Protein AF-A0A0B2VXX7-F1 (afdb_monomer_lite)

Structure (mmCIF, N/CA/C/O backbone):
data_AF-A0A0B2VXX7-F1
#
_entry.id   AF-A0A0B2VXX7-F1
#
loop_
_atom_site.group_PDB
_atom_site.id
_atom_site.type_symbol
_atom_site.label_atom_id
_atom_site.label_alt_id
_atom_site.label_comp_id
_atom_site.label_asym_id
_atom_site.label_entity_id
_atom_site.label_seq_id
_atom_site.pdbx_PDB_ins_code
_atom_site.Cartn_x
_atom_site.Cartn_y
_atom_site.Cartn_z
_atom_site.occupancy
_atom_site.B_iso_or_equiv
_atom_site.auth_seq_id
_atom_site.auth_comp_id
_atom_site.auth_asym_id
_atom_site.auth_atom_id
_atom_site.pdbx_PDB_model_num
ATOM 1 N N . MET A 1 1 ? 18.120 12.276 -27.478 1.00 85.25 1 MET A N 1
ATOM 2 C CA . MET A 1 1 ? 16.722 11.823 -27.615 1.00 85.25 1 MET A CA 1
ATOM 3 C C . MET A 1 1 ? 16.203 11.489 -26.230 1.00 85.25 1 MET A C 1
ATOM 5 O O . MET A 1 1 ? 16.896 10.775 -25.515 1.00 85.25 1 MET A O 1
ATOM 9 N N . ILE A 1 2 ? 15.071 12.067 -25.833 1.00 90.75 2 ILE A N 1
ATOM 10 C CA . ILE A 1 2 ? 14.380 11.741 -24.577 1.00 90.75 2 ILE A CA 1
ATOM 11 C C . ILE A 1 2 ? 13.341 10.669 -24.907 1.00 90.75 2 ILE A C 1
ATOM 13 O O . ILE A 1 2 ? 12.690 10.771 -25.944 1.00 90.75 2 ILE A O 1
ATOM 17 N N . ILE A 1 3 ? 13.226 9.646 -24.060 1.00 93.12 3 ILE A N 1
ATOM 18 C CA . ILE A 1 3 ? 12.249 8.564 -24.205 1.00 93.12 3 ILE A CA 1
ATOM 19 C C . ILE A 1 3 ? 11.271 8.659 -23.045 1.00 93.12 3 ILE A C 1
ATOM 21 O O . ILE A 1 3 ? 11.693 8.658 -21.890 1.00 93.12 3 ILE A O 1
ATOM 25 N N . ASN A 1 4 ? 9.985 8.728 -23.366 1.00 94.38 4 ASN A N 1
ATOM 26 C CA . ASN A 1 4 ? 8.926 8.454 -22.411 1.00 94.38 4 ASN A CA 1
ATOM 27 C C . ASN A 1 4 ? 8.645 6.949 -22.455 1.00 94.38 4 ASN A C 1
ATOM 29 O O . ASN A 1 4 ? 8.334 6.421 -23.521 1.00 94.38 4 ASN A O 1
ATOM 33 N N . THR A 1 5 ? 8.847 6.256 -21.337 1.00 94.25 5 THR A N 1
ATOM 34 C CA . THR A 1 5 ? 8.730 4.795 -21.285 1.00 94.25 5 THR A CA 1
ATOM 35 C C . THR A 1 5 ? 7.292 4.319 -21.167 1.00 94.25 5 THR A C 1
ATOM 37 O O . THR A 1 5 ? 7.045 3.174 -21.525 1.00 94.25 5 THR A O 1
ATOM 40 N N . GLU A 1 6 ? 6.379 5.146 -20.638 1.00 94.69 6 GLU A N 1
ATOM 41 C CA . GLU A 1 6 ? 5.015 4.730 -20.267 1.00 94.69 6 GLU A CA 1
ATOM 42 C C . GLU A 1 6 ? 4.997 3.382 -19.514 1.00 94.69 6 GLU A C 1
ATOM 44 O O . GLU A 1 6 ? 4.131 2.529 -19.696 1.00 94.69 6 GLU A O 1
ATOM 49 N N . TRP A 1 7 ? 5.998 3.169 -18.651 1.00 95.31 7 TRP A N 1
ATOM 50 C CA . TRP A 1 7 ? 6.269 1.878 -18.003 1.00 95.31 7 TRP A CA 1
ATOM 51 C C . TRP A 1 7 ? 5.176 1.402 -17.036 1.00 95.31 7 TRP A C 1
ATOM 53 O O . TRP A 1 7 ? 5.237 0.272 -16.561 1.00 95.31 7 TRP A O 1
ATOM 63 N N . GLY A 1 8 ? 4.173 2.241 -16.754 1.00 95.50 8 GLY A N 1
ATOM 64 C CA . GLY A 1 8 ? 3.020 1.878 -15.937 1.00 95.50 8 GLY A CA 1
ATOM 65 C C . GLY A 1 8 ? 2.213 0.731 -16.546 1.00 95.50 8 GLY A C 1
ATOM 66 O O . GLY A 1 8 ? 1.645 -0.056 -15.796 1.00 95.50 8 GLY A O 1
ATOM 67 N N . ALA A 1 9 ? 2.240 0.590 -17.877 1.00 96.75 9 ALA A N 1
ATOM 68 C CA . ALA A 1 9 ? 1.597 -0.490 -18.629 1.00 96.75 9 ALA A CA 1
ATOM 69 C C . ALA A 1 9 ? 2.361 -1.829 -18.593 1.00 96.75 9 ALA A C 1
ATOM 71 O O . ALA A 1 9 ? 1.935 -2.806 -19.210 1.00 96.75 9 ALA A O 1
ATOM 72 N N . TYR A 1 10 ? 3.520 -1.900 -17.927 1.00 96.69 10 TYR A N 1
ATOM 73 C CA . TYR A 1 10 ? 4.229 -3.169 -17.780 1.00 96.69 10 TYR A CA 1
ATOM 74 C C . TYR A 1 10 ? 3.350 -4.185 -17.029 1.00 96.69 10 TYR A C 1
ATOM 76 O O . TYR A 1 10 ? 2.698 -3.848 -16.043 1.00 96.69 10 TYR A O 1
ATOM 84 N N . GLY A 1 11 ? 3.305 -5.429 -17.505 1.00 95.88 11 GLY A N 1
ATOM 85 C CA . GLY A 1 11 ? 2.461 -6.478 -16.936 1.00 95.88 11 GLY A CA 1
ATOM 86 C C . GLY A 1 11 ? 1.051 -6.567 -17.514 1.00 95.88 11 GLY A C 1
ATOM 87 O O . GLY A 1 11 ? 0.404 -7.581 -17.271 1.00 95.88 11 GLY A O 1
ATOM 88 N N . ASP A 1 12 ? 0.589 -5.593 -18.313 1.00 97.06 12 ASP A N 1
ATOM 89 C CA . ASP A 1 12 ? -0.720 -5.645 -18.993 1.00 97.06 12 ASP A CA 1
ATOM 90 C C . ASP A 1 12 ? -0.862 -6.879 -19.916 1.00 97.06 12 ASP A C 1
ATOM 92 O O . ASP A 1 12 ? -1.978 -7.285 -20.241 1.00 97.06 12 ASP A O 1
ATOM 96 N N . GLY A 1 13 ? 0.256 -7.476 -20.354 1.00 95.50 13 GLY A N 1
ATOM 97 C CA . GLY A 1 13 ? 0.306 -8.711 -21.143 1.00 95.50 13 GLY A CA 1
ATOM 98 C C . GLY A 1 13 ? 0.384 -9.998 -20.311 1.00 95.50 13 GLY A C 1
ATOM 99 O O . GLY A 1 13 ? 0.461 -11.084 -20.883 1.00 95.50 13 GLY A O 1
ATOM 100 N N . GLY A 1 14 ? 0.362 -9.896 -18.979 1.00 95.12 14 GLY A N 1
ATOM 101 C CA . GLY A 1 14 ? 0.480 -11.018 -18.045 1.00 95.12 14 GLY A CA 1
ATOM 102 C C . GLY A 1 14 ? 1.896 -11.257 -17.509 1.00 95.12 14 GLY A C 1
ATOM 103 O O . GLY A 1 14 ? 2.100 -12.181 -16.725 1.00 95.12 14 GLY A O 1
ATOM 104 N N . GLU A 1 15 ? 2.883 -10.423 -17.859 1.00 95.88 15 GLU A N 1
ATOM 105 C CA . GLU A 1 15 ? 4.279 -10.584 -17.417 1.00 95.88 15 GLU A CA 1
ATOM 106 C C . GLU A 1 15 ? 4.445 -10.493 -15.893 1.00 95.88 15 GLU A C 1
ATOM 108 O O . GLU A 1 15 ? 5.422 -11.001 -15.346 1.00 95.88 15 GLU A O 1
ATOM 113 N N . LEU A 1 16 ? 3.496 -9.846 -15.207 1.00 95.31 16 LEU A N 1
ATOM 114 C CA . LEU A 1 16 ? 3.504 -9.644 -13.756 1.00 95.31 16 LEU A CA 1
ATOM 115 C C . LEU A 1 16 ? 2.528 -10.548 -13.000 1.00 95.31 16 LEU A C 1
ATOM 117 O O . LEU A 1 16 ? 2.419 -10.427 -11.783 1.00 95.31 16 LEU A O 1
ATOM 121 N N . GLU A 1 17 ? 1.837 -11.468 -13.675 1.00 94.81 17 GLU A N 1
ATOM 122 C CA . GLU A 1 17 ? 0.788 -12.266 -13.029 1.00 94.81 17 GLU A CA 1
ATOM 123 C C . GLU A 1 17 ? 1.334 -13.121 -11.873 1.00 94.81 17 GLU A C 1
ATOM 125 O O . GLU A 1 17 ? 0.669 -13.306 -10.863 1.00 94.81 17 GLU A O 1
ATOM 130 N N . PHE A 1 18 ? 2.598 -13.545 -11.956 1.00 95.56 18 PHE A N 1
ATOM 131 C CA . PHE A 1 18 ? 3.256 -14.331 -10.908 1.00 95.56 18 PHE A CA 1
ATOM 132 C C . PHE A 1 18 ? 3.492 -13.579 -9.584 1.00 95.56 18 PHE A C 1
ATOM 134 O O . PHE A 1 18 ? 3.759 -14.225 -8.573 1.00 95.56 18 PHE A O 1
ATOM 141 N N . ILE A 1 19 ? 3.431 -12.240 -9.578 1.00 95.25 19 ILE A N 1
ATOM 142 C CA . ILE A 1 19 ? 3.563 -11.415 -8.360 1.00 95.25 19 ILE A CA 1
ATOM 143 C C . ILE A 1 19 ? 2.263 -10.726 -7.953 1.00 95.25 19 ILE A C 1
ATOM 145 O O . ILE A 1 19 ? 2.182 -10.193 -6.844 1.00 95.25 19 ILE A O 1
ATOM 149 N N . ARG A 1 20 ? 1.264 -10.689 -8.841 1.00 96.25 20 ARG A N 1
ATOM 150 C CA . ARG A 1 20 ? -0.024 -10.070 -8.544 1.00 96.25 20 ARG A CA 1
ATOM 151 C C . ARG A 1 20 ? -0.781 -10.941 -7.560 1.00 96.25 20 ARG A C 1
ATOM 153 O O . ARG A 1 20 ? -0.923 -12.148 -7.726 1.00 96.25 20 ARG A O 1
ATOM 160 N N . THR A 1 21 ? -1.280 -10.305 -6.514 1.00 97.62 21 THR A N 1
ATOM 161 C CA . THR A 1 21 ? -2.131 -10.958 -5.527 1.00 97.62 21 THR A CA 1
ATOM 162 C C . THR A 1 21 ? -3.596 -10.805 -5.919 1.00 97.62 21 THR A C 1
ATOM 164 O O . THR A 1 21 ? -3.964 -9.912 -6.685 1.00 97.62 21 THR A O 1
ATOM 167 N N . ARG A 1 22 ? -4.475 -11.604 -5.305 1.00 97.38 22 ARG A N 1
ATOM 168 C CA . ARG A 1 22 ? -5.930 -11.405 -5.417 1.00 97.38 22 ARG A CA 1
ATOM 169 C C . ARG A 1 22 ? -6.369 -9.981 -5.052 1.00 97.38 22 ARG A C 1
ATOM 171 O O . ARG A 1 22 ? -7.351 -9.495 -5.591 1.00 97.38 22 ARG A O 1
ATOM 178 N N . PHE A 1 23 ? -5.644 -9.306 -4.158 1.00 98.12 23 PHE A N 1
ATOM 179 C CA . PHE A 1 23 ? -5.962 -7.940 -3.752 1.00 98.12 23 PHE A CA 1
ATOM 180 C C . PHE A 1 23 ? -5.619 -6.935 -4.856 1.00 98.12 23 PHE A C 1
ATOM 182 O O . PHE A 1 23 ? -6.392 -6.016 -5.098 1.00 98.12 23 PHE A O 1
ATOM 189 N N . ASP A 1 24 ? -4.522 -7.154 -5.589 1.00 97.81 24 ASP A N 1
ATOM 190 C CA . ASP A 1 24 ? -4.178 -6.342 -6.763 1.00 97.81 24 ASP A CA 1
ATOM 191 C C . ASP A 1 24 ? -5.202 -6.518 -7.892 1.00 97.81 24 ASP A C 1
ATOM 193 O O . ASP A 1 24 ? -5.488 -5.568 -8.618 1.00 97.81 24 ASP A O 1
ATOM 197 N N . VAL A 1 25 ? -5.765 -7.723 -8.041 1.00 97.38 25 VAL A N 1
ATOM 198 C CA . VAL A 1 25 ? -6.859 -7.997 -8.988 1.00 97.38 25 VAL A CA 1
ATOM 199 C C . VAL A 1 25 ? -8.129 -7.250 -8.577 1.00 97.38 25 VAL A C 1
ATOM 201 O O . VAL A 1 25 ? -8.688 -6.530 -9.396 1.00 97.38 25 VAL A O 1
ATOM 204 N N . LEU A 1 26 ? -8.533 -7.330 -7.304 1.00 97.00 26 LEU A N 1
ATOM 205 C CA . LEU A 1 26 ? -9.710 -6.613 -6.794 1.00 97.00 26 LEU A CA 1
ATOM 206 C C . LEU A 1 26 ? -9.595 -5.092 -6.966 1.00 97.00 26 LEU A C 1
ATOM 208 O O . LEU A 1 26 ? -10.559 -4.436 -7.359 1.00 97.00 26 LEU A O 1
ATOM 212 N N . VAL A 1 27 ? -8.417 -4.524 -6.690 1.00 97.19 27 VAL A N 1
ATOM 213 C CA . VAL A 1 27 ? -8.169 -3.092 -6.910 1.00 97.19 27 VAL A CA 1
ATOM 214 C C . VAL A 1 27 ? -8.274 -2.754 -8.395 1.00 97.19 27 VAL A C 1
ATOM 216 O O . VAL A 1 27 ? -8.937 -1.781 -8.739 1.00 97.19 27 VAL A O 1
ATOM 219 N N . ASP A 1 28 ? -7.65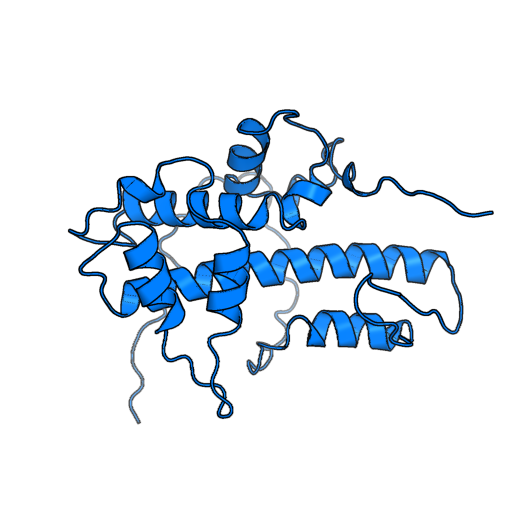5 -3.552 -9.270 1.00 97.56 28 ASP A N 1
ATOM 220 C CA . ASP A 1 28 ? -7.671 -3.356 -10.723 1.00 97.56 28 ASP A CA 1
ATOM 221 C C . ASP A 1 28 ? -9.094 -3.373 -11.308 1.00 97.56 28 ASP A C 1
ATOM 223 O O . ASP A 1 28 ? -9.464 -2.459 -12.052 1.00 97.56 28 ASP A O 1
ATOM 227 N N . GLU A 1 29 ? -9.906 -4.357 -10.919 1.00 96.50 29 GLU A N 1
ATOM 228 C CA . GLU A 1 29 ? -11.310 -4.494 -11.327 1.00 96.50 29 GLU A CA 1
ATOM 229 C C . GLU A 1 29 ? -12.172 -3.296 -10.904 1.00 96.50 29 GLU A C 1
ATOM 231 O O . GLU A 1 29 ? -13.092 -2.911 -11.625 1.00 96.50 29 GLU A O 1
ATOM 236 N N . GLY A 1 30 ? -11.852 -2.674 -9.764 1.00 91.94 30 GLY A N 1
ATOM 237 C CA . GLY A 1 30 ? -12.532 -1.481 -9.255 1.00 91.94 30 GLY A CA 1
ATOM 238 C C . GLY A 1 30 ? -12.120 -0.165 -9.928 1.00 91.94 30 GLY A C 1
ATOM 239 O O . GLY A 1 30 ? -12.678 0.884 -9.602 1.00 91.94 30 GLY A O 1
ATOM 240 N N . THR A 1 31 ? -11.146 -0.179 -10.843 1.00 93.81 31 THR A N 1
ATOM 241 C CA . THR A 1 31 ? -10.662 1.036 -11.520 1.00 93.81 31 THR A CA 1
ATOM 242 C C . THR A 1 31 ? -11.439 1.370 -12.794 1.00 93.81 31 THR A C 1
ATOM 244 O O . THR A 1 31 ? -12.170 0.554 -13.348 1.00 93.81 31 THR A O 1
ATOM 247 N N . VAL A 1 32 ? -11.233 2.582 -13.324 1.00 92.75 32 VAL A N 1
ATOM 248 C CA . VAL A 1 32 ? -11.811 3.017 -14.612 1.00 92.75 32 VAL A CA 1
ATOM 249 C C . VAL A 1 32 ? -11.240 2.274 -15.826 1.00 92.75 32 VAL A C 1
ATOM 251 O O . VAL A 1 32 ? -11.810 2.330 -16.913 1.00 92.75 32 VAL A O 1
ATOM 254 N N . ASN A 1 33 ? -10.097 1.610 -15.662 1.00 92.94 33 ASN A N 1
ATOM 255 C CA . ASN A 1 33 ? -9.349 0.942 -16.719 1.00 92.94 33 ASN A CA 1
ATOM 256 C C . ASN A 1 33 ? -8.853 -0.450 -16.272 1.00 92.94 33 ASN A C 1
ATOM 258 O O . ASN A 1 33 ? -7.638 -0.645 -16.166 1.00 92.94 33 ASN A O 1
ATOM 262 N N . PRO A 1 34 ? -9.750 -1.422 -16.014 1.00 96.56 34 PRO A N 1
ATOM 263 C CA . PRO A 1 34 ? -9.352 -2.774 -15.621 1.00 96.56 34 PRO A CA 1
ATOM 264 C C . PRO A 1 34 ? -8.416 -3.429 -16.645 1.00 96.56 34 PRO A C 1
ATOM 266 O O . PRO A 1 34 ? -8.583 -3.252 -17.856 1.00 96.56 34 PRO A O 1
ATOM 269 N N . GLY A 1 35 ? -7.414 -4.172 -16.169 1.00 96.88 35 GLY A N 1
ATOM 270 C CA . GLY A 1 35 ? -6.416 -4.837 -17.013 1.00 96.88 35 GLY A CA 1
ATOM 271 C C . GLY A 1 35 ? -5.419 -3.891 -17.690 1.00 96.88 35 GLY A C 1
ATOM 272 O O . GLY A 1 35 ? -4.722 -4.302 -18.619 1.00 96.88 35 GLY A O 1
ATOM 273 N N . LYS A 1 36 ? -5.375 -2.618 -17.274 1.00 97.56 36 LYS A N 1
ATOM 274 C CA . LYS A 1 36 ? -4.434 -1.605 -17.771 1.00 97.56 36 LYS A CA 1
ATOM 275 C C . LYS A 1 36 ? -3.636 -0.970 -16.653 1.00 97.56 36 LYS A C 1
ATOM 277 O O . LYS A 1 36 ? -4.149 -0.810 -15.547 1.00 97.56 36 LYS A O 1
ATOM 282 N N . GLN A 1 37 ? -2.431 -0.511 -16.982 1.00 96.81 37 GLN A N 1
ATOM 283 C CA . GLN A 1 37 ? -1.530 0.163 -16.046 1.00 96.81 37 GLN A CA 1
ATOM 284 C C . GLN A 1 37 ? -1.226 -0.703 -14.808 1.00 96.81 37 GLN A C 1
ATOM 286 O O . GLN A 1 37 ? -1.168 -0.198 -13.684 1.00 96.81 37 GLN A O 1
ATOM 291 N N . LEU A 1 38 ? -1.082 -2.021 -14.990 1.00 97.38 38 LEU A N 1
ATOM 292 C CA . LEU A 1 38 ? -1.004 -2.965 -13.871 1.00 97.38 38 LEU A CA 1
ATOM 293 C C . LEU A 1 38 ? 0.212 -2.723 -12.969 1.00 97.38 38 LEU A C 1
ATOM 295 O O . LEU A 1 38 ? 0.104 -2.803 -11.745 1.00 97.38 38 LEU A O 1
ATOM 299 N N . TYR A 1 39 ? 1.359 -2.364 -13.546 1.00 97.25 39 TYR A N 1
ATOM 300 C CA . TYR A 1 39 ? 2.546 -2.015 -12.769 1.00 97.25 39 TYR A CA 1
ATOM 301 C C . TYR A 1 39 ? 2.369 -0.709 -11.986 1.00 97.25 39 TYR A C 1
ATOM 303 O O . TYR A 1 39 ? 2.744 -0.631 -10.817 1.00 97.25 39 TYR A O 1
ATOM 311 N N . GLU A 1 40 ? 1.740 0.303 -12.591 1.00 96.56 40 GLU A N 1
ATOM 312 C CA . GLU A 1 40 ? 1.423 1.559 -11.900 1.00 96.56 40 GLU A CA 1
ATOM 313 C C . GLU A 1 40 ? 0.486 1.330 -10.711 1.00 96.56 40 GLU A C 1
ATOM 315 O O . GLU A 1 40 ? 0.699 1.907 -9.643 1.00 96.56 40 GLU A O 1
ATOM 320 N N . LYS A 1 41 ? -0.506 0.448 -10.865 1.00 97.25 41 LYS A N 1
ATOM 321 C CA . LYS A 1 41 ? -1.460 0.092 -9.806 1.00 97.25 41 LYS A CA 1
ATOM 322 C C . LYS A 1 41 ? -0.811 -0.539 -8.580 1.00 97.25 41 LYS A C 1
ATOM 324 O O . LYS A 1 41 ? -1.299 -0.348 -7.472 1.00 97.25 41 LYS A O 1
ATOM 329 N N . MET A 1 42 ? 0.319 -1.221 -8.746 1.00 96.06 42 MET A N 1
ATOM 330 C CA . MET A 1 42 ? 1.047 -1.822 -7.626 1.00 96.06 42 MET A CA 1
ATOM 331 C C . MET A 1 42 ? 2.009 -0.863 -6.911 1.00 96.06 42 MET A C 1
ATOM 333 O O . MET A 1 42 ? 2.521 -1.220 -5.849 1.00 96.06 42 MET A O 1
ATOM 337 N N . ILE A 1 43 ? 2.282 0.321 -7.474 1.00 93.56 43 ILE A N 1
ATOM 338 C CA . ILE A 1 43 ? 3.340 1.226 -6.990 1.00 93.56 43 ILE A CA 1
ATOM 339 C C . ILE A 1 43 ? 2.807 2.605 -6.604 1.00 93.56 43 ILE A C 1
ATOM 341 O O . ILE A 1 43 ? 3.291 3.213 -5.649 1.00 93.56 43 ILE A O 1
ATOM 345 N N . SER A 1 44 ? 1.869 3.148 -7.376 1.00 91.81 44 SER A N 1
ATOM 346 C CA . SER A 1 44 ? 1.542 4.566 -7.296 1.00 91.81 44 SER A CA 1
ATOM 347 C C . SER A 1 44 ? 0.666 4.901 -6.090 1.00 91.81 44 SER A C 1
ATOM 349 O O . SER A 1 44 ? -0.140 4.103 -5.601 1.00 91.81 44 SER A O 1
ATOM 351 N N . GLY A 1 45 ? 0.783 6.149 -5.635 1.00 88.00 45 GLY A N 1
ATOM 352 C CA . GLY A 1 45 ? -0.002 6.653 -4.515 1.00 88.00 45 GLY A CA 1
ATOM 353 C C . GLY A 1 45 ? -1.501 6.787 -4.800 1.00 88.00 45 GLY A C 1
ATOM 354 O O . GLY A 1 45 ? -2.253 7.045 -3.869 1.00 88.00 45 GLY A O 1
ATOM 355 N N . MET A 1 46 ? -1.967 6.606 -6.039 1.00 89.44 46 MET A N 1
ATOM 356 C CA . MET A 1 46 ? -3.405 6.586 -6.332 1.00 89.44 46 MET A CA 1
ATOM 357 C C . MET A 1 46 ? -4.070 5.289 -5.846 1.00 89.44 46 MET A C 1
ATOM 359 O O . MET A 1 46 ? -5.225 5.317 -5.432 1.00 89.44 46 MET A O 1
ATOM 363 N N . TYR A 1 47 ? -3.339 4.170 -5.866 1.00 95.31 47 TYR A N 1
ATOM 364 C CA . TYR A 1 47 ? -3.899 2.834 -5.631 1.00 95.31 47 TYR A CA 1
ATOM 365 C C . TYR A 1 47 ? -3.427 2.198 -4.321 1.00 95.31 47 TYR A C 1
ATOM 367 O O . TYR A 1 47 ? -4.111 1.335 -3.781 1.00 95.31 47 TYR A O 1
ATOM 375 N N . MET A 1 48 ? -2.291 2.649 -3.779 1.00 94.62 48 MET A N 1
ATOM 376 C CA . MET A 1 48 ? -1.694 2.104 -2.556 1.00 94.62 48 MET A CA 1
ATOM 377 C C . MET A 1 48 ? -2.666 2.070 -1.368 1.00 94.62 48 MET A C 1
ATOM 379 O O . MET A 1 48 ? -2.805 1.039 -0.716 1.00 94.62 48 MET A O 1
ATOM 383 N N . GLY A 1 49 ? -3.361 3.178 -1.107 1.00 95.88 49 GLY A N 1
ATOM 384 C CA . GLY A 1 49 ? -4.348 3.245 -0.034 1.00 95.88 49 GLY A CA 1
ATOM 385 C C . GLY A 1 49 ? -5.546 2.312 -0.247 1.00 95.88 49 GLY A C 1
ATOM 386 O O . GLY A 1 49 ? -5.978 1.638 0.685 1.00 95.88 49 GLY A O 1
ATOM 387 N N . GLU A 1 50 ? -6.027 2.187 -1.488 1.00 97.31 50 GLU A N 1
ATOM 388 C CA . GLU A 1 50 ? -7.134 1.279 -1.814 1.00 97.31 50 GLU A CA 1
ATOM 389 C C . GLU A 1 50 ? -6.730 -0.190 -1.646 1.00 97.31 50 GLU A C 1
ATOM 391 O O . GLU A 1 50 ? -7.513 -0.993 -1.143 1.00 97.31 50 GLU A O 1
ATOM 396 N N . LEU A 1 51 ? -5.488 -0.537 -1.987 1.00 98.06 51 LEU A N 1
ATOM 397 C CA . LEU A 1 51 ? -4.956 -1.873 -1.751 1.00 98.06 51 LEU A CA 1
ATOM 398 C C . LEU A 1 51 ? -4.901 -2.209 -0.257 1.00 98.06 51 LEU A C 1
ATOM 400 O O . LEU A 1 51 ? -5.361 -3.279 0.140 1.00 98.06 51 LEU A O 1
ATOM 404 N N . VAL A 1 52 ? -4.399 -1.285 0.570 1.00 98.25 52 VAL A N 1
ATOM 405 C CA . VAL A 1 52 ? -4.415 -1.440 2.033 1.00 98.25 52 VAL A CA 1
ATOM 406 C C . VAL A 1 52 ? -5.849 -1.622 2.525 1.00 98.25 52 VAL A C 1
ATOM 408 O O . VAL A 1 52 ? -6.128 -2.591 3.223 1.00 98.25 52 VAL A O 1
ATOM 411 N N . ARG A 1 53 ? -6.785 -0.767 2.097 1.00 98.25 53 ARG A N 1
ATOM 412 C CA . ARG A 1 53 ? -8.202 -0.857 2.475 1.00 98.25 53 ARG A CA 1
ATOM 413 C C . ARG A 1 53 ? -8.794 -2.235 2.189 1.00 98.25 53 ARG A C 1
ATOM 415 O O . ARG A 1 53 ? -9.413 -2.827 3.069 1.00 98.25 53 ARG A O 1
ATOM 422 N N . VAL A 1 54 ? -8.605 -2.751 0.972 1.00 98.06 54 VAL A N 1
ATOM 423 C CA . VAL A 1 54 ? -9.125 -4.064 0.561 1.00 98.06 54 VAL A CA 1
ATOM 424 C C . VAL A 1 54 ? -8.532 -5.179 1.428 1.00 98.06 54 VAL A C 1
ATOM 426 O O . VAL A 1 54 ? -9.259 -6.087 1.832 1.00 98.06 54 VAL A O 1
ATOM 429 N N . MET A 1 55 ? -7.243 -5.100 1.770 1.00 98.44 55 MET A N 1
ATOM 430 C CA . MET A 1 55 ? -6.605 -6.059 2.677 1.00 98.44 55 MET A CA 1
ATOM 431 C C . MET A 1 55 ? -7.170 -5.976 4.102 1.00 98.44 55 MET A C 1
ATOM 433 O O . MET A 1 55 ? -7.463 -7.014 4.690 1.00 98.44 55 MET A O 1
ATOM 437 N N . LEU A 1 56 ? -7.373 -4.773 4.646 1.00 98.12 56 LEU A N 1
ATOM 438 C CA . LEU A 1 56 ? -7.934 -4.588 5.990 1.00 98.12 56 LEU A CA 1
ATOM 439 C C . LEU A 1 56 ? -9.388 -5.069 6.078 1.00 98.12 56 LEU A C 1
ATOM 441 O O . LEU A 1 56 ? -9.741 -5.766 7.025 1.00 98.12 56 LEU A O 1
ATOM 445 N N . VAL A 1 57 ? -10.217 -4.769 5.070 1.00 97.81 57 VAL A N 1
ATOM 446 C CA . VAL A 1 57 ? -11.592 -5.293 4.991 1.00 97.81 57 VAL A CA 1
ATOM 447 C C . VAL A 1 57 ? -11.581 -6.816 4.932 1.00 97.81 57 VAL A C 1
ATOM 449 O O . VAL A 1 57 ? -12.348 -7.449 5.651 1.00 97.81 57 VAL A O 1
ATOM 452 N N . TYR A 1 58 ? -10.686 -7.410 4.137 1.00 97.69 58 TYR A N 1
ATOM 453 C CA . TYR A 1 58 ? -10.545 -8.862 4.086 1.00 97.69 58 TYR A CA 1
ATOM 454 C C . TYR A 1 58 ? -10.206 -9.446 5.464 1.00 97.69 58 TYR A C 1
ATOM 456 O O . TYR A 1 58 ? -10.843 -10.409 5.880 1.00 97.69 58 TYR A O 1
ATOM 464 N N . LEU A 1 59 ? -9.237 -8.874 6.186 1.00 97.69 59 LEU A N 1
ATOM 465 C CA . LEU A 1 59 ? -8.871 -9.345 7.528 1.00 97.69 59 LEU A CA 1
ATOM 466 C C . LEU A 1 59 ? -10.046 -9.229 8.507 1.00 97.69 59 LEU A C 1
ATOM 468 O O . LEU A 1 59 ? -10.325 -10.180 9.236 1.00 97.69 59 LEU A O 1
ATOM 472 N N . ALA A 1 60 ? -10.775 -8.113 8.465 1.00 96.75 60 ALA A N 1
ATOM 473 C CA . ALA A 1 60 ? -11.920 -7.879 9.336 1.00 96.75 60 ALA A CA 1
ATOM 474 C C . ALA A 1 60 ? -13.092 -8.834 9.056 1.00 96.75 60 ALA A C 1
ATOM 476 O O . ALA A 1 60 ? -13.718 -9.358 9.976 1.00 96.75 60 ALA A O 1
ATOM 477 N N . GLU A 1 61 ? -13.360 -9.144 7.786 1.00 95.81 61 GLU A N 1
ATOM 478 C CA . GLU A 1 61 ? -14.391 -10.117 7.398 1.00 95.81 61 GLU A CA 1
ATOM 479 C C . GLU A 1 61 ? -14.044 -11.557 7.805 1.00 95.81 61 GLU A C 1
ATOM 481 O O . GLU A 1 61 ? -14.943 -12.386 7.939 1.00 95.81 61 GLU A O 1
ATOM 486 N N . HIS A 1 62 ? -12.763 -11.847 8.046 1.00 95.69 62 HIS A N 1
ATOM 487 C CA . HIS A 1 62 ? -12.287 -13.146 8.527 1.00 95.69 62 HIS A CA 1
ATOM 488 C C . HIS A 1 62 ? -12.060 -13.180 10.047 1.00 95.69 62 HIS A C 1
ATOM 490 O O . HIS A 1 62 ? -11.543 -14.175 10.551 1.00 95.69 62 HIS A O 1
ATOM 496 N N . GLY A 1 63 ? -12.436 -12.123 10.777 1.00 93.81 63 GLY A N 1
ATOM 497 C CA . GLY A 1 63 ? -12.272 -12.046 12.232 1.00 93.81 63 GLY A CA 1
ATOM 498 C C . GLY A 1 63 ? -10.815 -11.949 12.693 1.00 93.81 63 GLY A C 1
ATOM 499 O O . GLY A 1 63 ? -10.514 -12.301 13.825 1.00 93.81 63 GLY A O 1
ATOM 500 N N . LEU A 1 64 ? -9.908 -11.509 11.815 1.00 95.44 64 LEU A N 1
ATOM 501 C CA . LEU A 1 64 ? -8.482 -11.314 12.116 1.00 95.44 64 LEU A CA 1
ATOM 502 C C . LEU A 1 64 ? -8.145 -9.856 12.466 1.00 95.44 64 LEU A C 1
ATOM 504 O O . LEU A 1 64 ? -6.988 -9.546 12.731 1.00 95.44 64 LEU A O 1
ATOM 508 N N . LEU A 1 65 ? -9.130 -8.961 12.380 1.00 95.56 65 LEU A N 1
ATOM 509 C CA . LEU A 1 65 ? -9.005 -7.534 12.649 1.00 95.56 65 LEU A CA 1
ATOM 510 C C . LEU A 1 65 ? -10.369 -6.987 13.094 1.00 95.56 65 LEU A C 1
ATOM 512 O O . LEU A 1 65 ? -11.392 -7.392 12.541 1.00 95.56 65 LEU A O 1
ATOM 516 N N . PHE A 1 66 ? -10.387 -6.049 14.039 1.00 94.62 66 PHE A N 1
ATOM 517 C CA . PHE A 1 66 ? -11.599 -5.371 14.516 1.00 94.62 66 PHE A CA 1
ATOM 518 C C . PHE A 1 66 ? -12.655 -6.337 15.079 1.00 94.62 66 PHE A C 1
ATOM 520 O O . PHE A 1 66 ? -13.849 -6.231 14.778 1.00 94.62 66 PHE A O 1
ATOM 527 N N . GLU A 1 67 ? -12.228 -7.303 15.897 1.00 90.44 67 GLU A N 1
ATOM 528 C CA . GLU A 1 67 ? -13.152 -8.245 16.531 1.00 90.44 67 GLU A CA 1
ATOM 529 C C . GLU A 1 67 ? -14.141 -7.496 17.441 1.00 90.44 67 GLU A C 1
ATOM 531 O O . GLU A 1 67 ? -13.748 -6.770 18.348 1.00 90.44 67 GLU A O 1
ATOM 536 N N . ASN A 1 68 ? -15.446 -7.670 17.200 1.00 89.62 68 ASN A N 1
ATOM 537 C CA . ASN A 1 68 ? -16.531 -6.947 17.884 1.00 89.62 68 ASN A CA 1
ATOM 538 C C . ASN A 1 68 ? -16.510 -5.413 17.719 1.00 89.62 68 ASN A C 1
ATOM 540 O O . ASN A 1 68 ? -17.276 -4.721 18.389 1.00 89.62 68 ASN A O 1
ATOM 544 N N . VAL A 1 69 ? -15.707 -4.888 16.791 1.00 92.00 69 VAL A N 1
ATOM 545 C CA . VAL A 1 69 ? -15.617 -3.461 16.470 1.00 92.00 69 VAL A CA 1
ATOM 546 C C . VAL A 1 69 ? -16.307 -3.185 15.133 1.00 92.00 69 VAL A C 1
ATOM 548 O O . VAL A 1 69 ? -16.214 -3.954 14.173 1.00 92.00 69 VAL A O 1
ATOM 551 N N . SER A 1 70 ? -17.038 -2.072 15.042 1.00 93.50 70 SER A N 1
ATOM 552 C CA . SER A 1 70 ? -17.705 -1.676 13.800 1.00 93.50 70 SER A CA 1
ATOM 553 C C . SER A 1 70 ? -16.710 -1.067 12.810 1.00 93.50 70 SER A C 1
ATOM 555 O O . SER A 1 70 ? -16.264 0.061 12.982 1.00 93.50 70 SER A O 1
ATOM 557 N N . TYR A 1 71 ? -16.447 -1.770 11.707 1.00 95.31 71 TYR A N 1
ATOM 558 C CA . TYR A 1 71 ? -15.584 -1.306 10.608 1.00 95.31 71 TYR A CA 1
ATOM 559 C C . TYR A 1 71 ? -16.362 -0.941 9.330 1.00 95.31 71 TYR A C 1
ATOM 561 O O . TYR A 1 71 ? -15.791 -0.838 8.244 1.00 95.31 71 TYR A O 1
ATOM 569 N N . GLY A 1 72 ? -17.683 -0.748 9.431 1.00 95.38 72 GLY A N 1
ATOM 570 C CA . GLY A 1 72 ? -18.556 -0.400 8.300 1.00 95.38 72 GLY A CA 1
ATOM 571 C C . GLY A 1 72 ? -18.031 0.741 7.409 1.00 95.38 72 GLY A C 1
ATOM 572 O O . GLY A 1 72 ? -18.030 0.572 6.186 1.00 95.38 72 GLY A O 1
ATOM 573 N N . PRO A 1 73 ? -17.524 1.855 7.974 1.00 96.00 73 PRO A N 1
ATOM 574 C CA . PRO A 1 73 ? -16.959 2.951 7.185 1.00 96.00 73 PRO A CA 1
ATOM 575 C C . PRO A 1 73 ? -15.778 2.553 6.282 1.00 96.00 73 PRO A C 1
ATOM 577 O O . PRO A 1 73 ? -15.657 3.068 5.170 1.00 96.00 73 PRO A O 1
ATOM 580 N N . LEU A 1 74 ? -14.965 1.568 6.684 1.00 96.56 74 LEU A N 1
ATOM 581 C CA . LEU A 1 74 ? -13.821 1.069 5.906 1.00 96.56 74 LEU A CA 1
ATOM 582 C C . LEU A 1 74 ? -14.237 0.368 4.602 1.00 96.56 74 LEU A C 1
ATOM 584 O O . LEU A 1 74 ? -13.454 0.242 3.654 1.00 96.56 74 LEU A O 1
ATOM 588 N N . LYS A 1 75 ? -15.487 -0.106 4.527 1.00 95.38 75 LYS A N 1
ATOM 589 C CA . LYS A 1 75 ? -16.010 -0.767 3.324 1.00 95.38 75 LYS A CA 1
ATOM 590 C C . LYS A 1 75 ? -16.224 0.206 2.168 1.00 95.38 75 LYS A C 1
ATOM 592 O O . LYS A 1 75 ? -16.235 -0.237 1.022 1.00 95.38 75 LYS A O 1
ATOM 597 N N . ALA A 1 76 ? -16.362 1.504 2.441 1.00 94.94 76 ALA A N 1
ATOM 598 C CA . ALA A 1 76 ? -16.482 2.510 1.395 1.00 94.94 76 ALA A CA 1
ATOM 599 C C . ALA A 1 76 ? -15.176 2.603 0.592 1.00 94.94 76 ALA A C 1
ATOM 601 O O . ALA A 1 76 ? -14.096 2.746 1.169 1.00 94.94 76 ALA A O 1
ATOM 602 N N . SER A 1 77 ? -15.268 2.529 -0.738 1.00 92.00 77 SER A N 1
ATOM 603 C CA . SER A 1 77 ? -14.120 2.706 -1.635 1.00 92.00 77 SER A CA 1
ATOM 604 C C . SER A 1 77 ? -13.412 4.029 -1.358 1.00 92.00 77 SER A C 1
ATOM 606 O O . SER A 1 77 ? -14.060 5.048 -1.118 1.00 92.00 77 SER A O 1
ATOM 608 N N . HIS A 1 78 ? -12.082 4.014 -1.404 1.00 92.31 78 HIS A N 1
ATOM 609 C CA . HIS A 1 78 ? -11.224 5.171 -1.155 1.00 92.31 78 HIS A CA 1
ATOM 610 C C . HIS A 1 78 ? -11.330 5.784 0.254 1.00 92.31 78 HIS A C 1
ATOM 612 O O . HIS A 1 78 ? -10.805 6.875 0.478 1.00 92.31 78 HIS A O 1
ATOM 618 N N . SER A 1 79 ? -11.934 5.083 1.223 1.00 96.06 79 SER A N 1
ATOM 619 C CA . SER A 1 79 ? -11.946 5.495 2.641 1.00 96.06 79 SER A CA 1
ATOM 620 C C . SER A 1 79 ? -10.556 5.502 3.287 1.00 96.06 79 SER A C 1
ATOM 622 O O . SER A 1 79 ? -10.362 6.148 4.311 1.00 96.06 79 SER A O 1
ATOM 624 N N . PHE A 1 80 ? -9.573 4.842 2.667 1.00 97.31 80 PHE A N 1
ATOM 625 C CA . PHE A 1 80 ? -8.189 4.792 3.133 1.00 97.31 80 PHE A CA 1
ATOM 626 C C . PHE A 1 80 ? -7.236 5.450 2.114 1.00 97.31 80 PHE A C 1
ATOM 628 O O . PHE A 1 80 ? -6.612 4.766 1.305 1.00 97.31 80 PHE A O 1
ATOM 635 N N . PRO A 1 81 ? -7.130 6.788 2.067 1.00 95.12 81 PRO A N 1
ATOM 636 C CA . PRO A 1 81 ? -6.190 7.483 1.191 1.00 95.12 81 PRO A CA 1
ATOM 637 C C . PRO A 1 81 ? -4.725 7.179 1.536 1.00 95.12 81 PRO A C 1
ATOM 639 O O . PRO A 1 81 ? -4.354 7.021 2.694 1.00 95.12 81 PRO A O 1
ATOM 642 N N . THR A 1 82 ? -3.842 7.231 0.537 1.00 93.25 82 THR A N 1
ATOM 643 C CA . THR A 1 82 ? -2.395 6.974 0.701 1.00 93.25 82 THR A CA 1
ATOM 644 C C . THR A 1 82 ? -1.696 7.905 1.699 1.00 93.25 82 THR A C 1
ATOM 646 O O . THR A 1 82 ? -0.658 7.540 2.252 1.00 93.25 82 THR A O 1
ATOM 649 N N . LYS A 1 83 ? -2.268 9.084 1.992 1.00 94.31 83 LYS A N 1
ATOM 650 C CA . LYS A 1 83 ? -1.771 9.952 3.075 1.00 94.31 83 LYS A CA 1
ATOM 651 C C . LYS A 1 83 ? -1.713 9.198 4.413 1.00 94.31 83 LYS A C 1
ATOM 653 O O . LYS A 1 83 ? -0.727 9.329 5.125 1.00 94.31 83 LYS A O 1
ATOM 658 N N . TYR A 1 84 ? -2.701 8.341 4.687 1.00 96.62 84 TYR A N 1
ATOM 659 C CA . TYR A 1 84 ? -2.759 7.546 5.909 1.00 96.62 84 TYR A CA 1
ATOM 660 C C . TYR A 1 84 ? -1.636 6.518 5.961 1.00 96.62 84 TYR A C 1
ATOM 662 O O . TYR A 1 84 ? -0.962 6.416 6.977 1.00 96.62 84 TYR A O 1
ATOM 670 N N . VAL A 1 85 ? -1.343 5.845 4.841 1.00 94.88 85 VAL A N 1
ATOM 671 C CA . VAL A 1 85 ? -0.185 4.937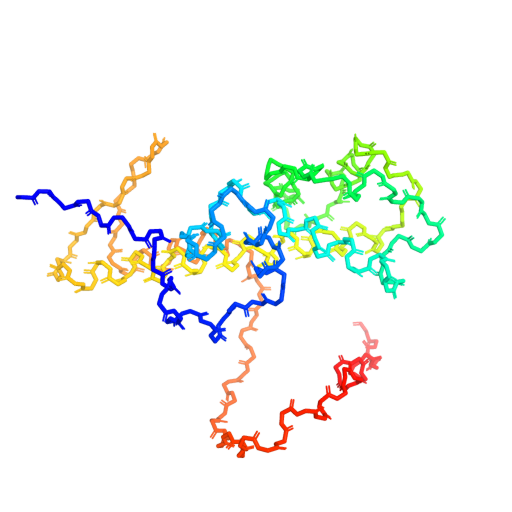 4.743 1.00 94.88 85 VAL A CA 1
ATOM 672 C C . VAL A 1 85 ? 1.109 5.672 5.107 1.00 94.88 85 VAL A C 1
ATOM 674 O O . VAL A 1 85 ? 1.922 5.153 5.861 1.00 94.88 85 VAL A O 1
ATOM 677 N N . SER A 1 86 ? 1.291 6.897 4.605 1.00 92.25 86 SER A N 1
ATOM 678 C CA . SER A 1 86 ? 2.498 7.692 4.874 1.00 92.25 86 SER A CA 1
ATOM 679 C C . SER A 1 86 ? 2.594 8.162 6.328 1.00 92.25 86 SER A C 1
ATOM 681 O O . SER A 1 86 ? 3.682 8.160 6.894 1.00 92.25 86 SER A O 1
ATOM 683 N N . GLU A 1 87 ? 1.476 8.566 6.932 1.00 93.88 87 GLU A N 1
ATOM 684 C CA . GLU A 1 87 ? 1.423 8.997 8.333 1.00 93.88 87 GLU A CA 1
ATOM 685 C C . GLU A 1 87 ? 1.677 7.832 9.298 1.00 93.88 87 GLU A C 1
ATOM 687 O O . GLU A 1 87 ? 2.451 7.991 10.236 1.00 93.88 87 GLU A O 1
ATOM 692 N N . ILE A 1 88 ? 1.109 6.655 9.023 1.00 94.69 88 ILE A N 1
ATOM 693 C CA . ILE A 1 88 ? 1.313 5.427 9.809 1.00 94.69 88 ILE A CA 1
ATOM 694 C C . ILE A 1 88 ? 2.754 4.919 9.696 1.00 94.69 88 ILE A C 1
ATOM 696 O O . ILE A 1 88 ? 3.355 4.493 10.679 1.00 94.69 88 ILE A O 1
ATOM 700 N N . GLU A 1 89 ? 3.340 4.960 8.499 1.00 90.25 89 GLU A N 1
ATOM 701 C CA . GLU A 1 89 ? 4.745 4.584 8.293 1.00 90.25 89 GLU A CA 1
ATOM 702 C C . GLU A 1 89 ? 5.721 5.577 8.932 1.00 90.25 89 GLU A C 1
ATOM 704 O O . GLU A 1 89 ? 6.833 5.204 9.302 1.00 90.25 89 GLU A O 1
ATOM 709 N N . GLY A 1 90 ? 5.311 6.840 9.055 1.00 89.31 90 GLY A N 1
ATOM 710 C CA . GLY A 1 90 ? 6.078 7.895 9.708 1.00 89.31 90 GLY A CA 1
ATOM 711 C C . GLY A 1 90 ? 5.966 7.908 11.233 1.00 89.31 90 GLY A C 1
ATOM 712 O O . GLY A 1 90 ? 6.674 8.693 11.860 1.00 89.31 90 GLY A O 1
ATOM 713 N N . ASP A 1 91 ? 5.111 7.065 11.817 1.00 91.19 91 ASP A N 1
ATOM 714 C CA . ASP A 1 91 ? 4.836 6.988 13.257 1.00 91.19 91 ASP A CA 1
ATOM 715 C C . ASP A 1 91 ? 5.923 6.203 14.006 1.00 91.19 91 ASP A C 1
ATOM 717 O O . ASP A 1 91 ? 5.685 5.147 14.599 1.00 91.19 91 ASP A O 1
ATOM 721 N N . ILE A 1 92 ? 7.166 6.663 13.853 1.00 87.44 92 ILE A N 1
ATOM 722 C CA . ILE A 1 92 ? 8.359 6.032 14.409 1.00 87.44 92 ILE A CA 1
ATOM 723 C C . ILE A 1 92 ? 9.182 7.079 15.142 1.00 87.44 92 ILE A C 1
ATOM 725 O O . ILE A 1 92 ? 9.646 8.062 14.557 1.00 87.44 92 ILE A O 1
ATOM 729 N N . GLU A 1 93 ? 9.389 6.818 16.425 1.00 88.69 93 GLU A N 1
ATOM 730 C CA . GLU A 1 93 ? 10.149 7.668 17.324 1.00 88.69 93 GLU A CA 1
ATOM 731 C C . GLU A 1 93 ? 11.659 7.610 17.025 1.00 88.69 93 GLU A C 1
ATOM 733 O O . GLU A 1 93 ? 12.148 6.682 16.367 1.00 88.69 93 GLU A O 1
ATOM 738 N N . PRO A 1 94 ? 12.456 8.585 17.506 1.00 86.75 94 PRO A N 1
ATOM 739 C CA . PRO A 1 94 ? 13.902 8.616 17.277 1.00 86.75 94 PRO A CA 1
ATOM 740 C C . PRO A 1 94 ? 14.663 7.374 17.763 1.00 86.75 94 PRO A C 1
ATOM 742 O O . PRO A 1 94 ? 15.767 7.113 17.282 1.00 86.75 94 PRO A O 1
ATOM 745 N N . ASP A 1 95 ? 14.100 6.628 18.715 1.00 88.62 95 ASP A N 1
ATOM 746 C CA . ASP A 1 95 ? 14.652 5.376 19.239 1.00 88.62 95 ASP A CA 1
ATOM 747 C C . ASP A 1 95 ? 14.253 4.132 18.418 1.00 88.62 95 ASP A C 1
ATOM 749 O O . ASP A 1 95 ? 14.737 3.033 18.691 1.00 88.62 95 ASP A O 1
ATOM 753 N N . GLY A 1 96 ? 13.428 4.305 17.379 1.00 82.12 96 GLY A N 1
ATOM 754 C CA . GLY A 1 96 ? 12.950 3.244 16.496 1.00 82.12 96 GLY A CA 1
ATOM 755 C C . GLY A 1 96 ? 11.666 2.554 16.962 1.00 82.12 96 GLY A C 1
ATOM 756 O O . GLY A 1 96 ? 11.231 1.609 16.302 1.00 82.12 96 GLY A O 1
ATOM 757 N N . THR A 1 97 ? 11.058 2.997 18.064 1.00 86.50 97 THR A N 1
ATOM 758 C CA . THR A 1 97 ? 9.783 2.457 18.552 1.00 86.50 97 THR A CA 1
ATOM 759 C C . THR A 1 97 ? 8.585 3.037 17.790 1.00 86.50 97 THR A C 1
ATOM 761 O O . THR A 1 97 ? 8.668 4.112 17.198 1.00 86.50 97 THR A O 1
ATOM 764 N N . ARG A 1 98 ? 7.469 2.294 17.766 1.00 88.56 98 ARG A N 1
ATOM 765 C CA . ARG A 1 98 ? 6.173 2.733 17.217 1.00 88.56 98 ARG A CA 1
ATOM 766 C C . ARG A 1 98 ? 5.200 2.930 18.375 1.00 88.56 98 ARG A C 1
ATOM 768 O O . ARG A 1 98 ? 5.015 1.993 19.151 1.00 88.56 98 ARG A O 1
ATOM 775 N N . THR A 1 99 ? 4.581 4.104 18.476 1.00 89.50 99 THR A N 1
ATOM 776 C CA . THR A 1 99 ? 3.530 4.371 19.476 1.00 89.50 99 THR A CA 1
ATOM 777 C C . THR A 1 99 ? 2.143 3.990 18.966 1.00 89.50 99 THR A C 1
ATOM 779 O O . THR A 1 99 ? 1.271 3.668 19.764 1.00 89.50 99 THR A O 1
ATOM 782 N N . TYR A 1 100 ? 1.966 3.948 17.640 1.00 94.75 100 TYR A N 1
ATOM 783 C CA . TYR A 1 100 ? 0.697 3.700 16.952 1.00 94.75 100 TYR A CA 1
ATOM 784 C C . TYR A 1 100 ? -0.359 4.796 17.161 1.00 94.75 100 TYR A C 1
ATOM 786 O O . TYR A 1 100 ? -1.506 4.619 16.741 1.00 94.75 100 TYR A O 1
ATOM 794 N N . ASP A 1 101 ? 0.024 5.952 17.711 1.00 94.62 101 ASP A N 1
ATOM 795 C CA . ASP A 1 101 ? -0.868 7.093 17.940 1.00 94.62 101 ASP A CA 1
ATOM 796 C C . ASP A 1 101 ? -1.482 7.593 16.627 1.00 94.62 101 ASP A C 1
ATOM 798 O O . ASP A 1 101 ? -2.665 7.937 16.563 1.00 94.62 101 ASP A O 1
ATOM 802 N N . LYS A 1 102 ? -0.697 7.599 15.538 1.00 95.62 102 LYS A N 1
ATOM 803 C CA . LYS A 1 102 ? -1.209 7.972 14.210 1.00 95.62 102 LYS A CA 1
ATOM 804 C C . LYS A 1 102 ? -2.192 6.950 13.685 1.00 95.62 102 LYS A C 1
ATOM 806 O O . LYS A 1 102 ? -3.193 7.327 13.083 1.00 95.62 102 LYS A O 1
ATOM 811 N N . THR A 1 103 ? -1.914 5.672 13.919 1.00 96.62 103 THR A N 1
ATOM 812 C CA . THR A 1 103 ? -2.801 4.591 13.484 1.00 96.62 103 THR A CA 1
ATOM 813 C C . THR A 1 103 ? -4.144 4.700 14.194 1.00 96.62 103 THR A C 1
ATOM 815 O O . THR A 1 103 ? -5.173 4.678 13.528 1.00 96.62 103 THR A O 1
ATOM 818 N N . HIS A 1 104 ? -4.129 4.912 15.511 1.00 96.56 104 HIS A N 1
ATOM 819 C CA . HIS A 1 104 ? -5.335 5.127 16.303 1.00 96.56 104 HIS A CA 1
ATOM 820 C C . HIS A 1 104 ? -6.150 6.322 15.789 1.00 96.56 104 HIS A C 1
ATOM 822 O O . HIS A 1 104 ? -7.309 6.159 15.419 1.00 96.56 104 HIS A O 1
ATOM 828 N N . GLN A 1 105 ? -5.525 7.500 15.655 1.00 96.81 105 GLN A N 1
ATOM 829 C CA . GLN A 1 105 ? -6.202 8.710 15.172 1.00 96.81 105 GLN A CA 1
ATOM 830 C C . GLN A 1 105 ? -6.826 8.523 13.782 1.00 96.81 105 GLN A C 1
ATOM 832 O O . GLN A 1 105 ? -7.918 9.011 13.513 1.00 96.81 105 GLN A O 1
ATOM 837 N N . ILE A 1 106 ? -6.138 7.822 12.880 1.00 97.44 106 ILE A N 1
ATOM 838 C CA . ILE A 1 106 ? -6.634 7.575 11.523 1.00 97.44 106 ILE A CA 1
ATOM 839 C C . ILE A 1 106 ? -7.843 6.638 11.531 1.00 97.44 106 ILE A C 1
ATOM 841 O O . ILE A 1 106 ? -8.769 6.833 10.743 1.00 97.44 106 ILE A O 1
ATOM 845 N N . LEU A 1 107 ? -7.843 5.616 12.387 1.00 97.12 107 LEU A N 1
ATOM 846 C CA . LEU A 1 107 ? -8.985 4.713 12.513 1.00 97.12 107 LEU A CA 1
ATOM 847 C C . LEU A 1 107 ? -10.201 5.451 13.085 1.00 97.12 107 LEU A C 1
ATOM 849 O O . LEU A 1 107 ? -11.288 5.322 12.519 1.00 97.12 107 LEU A O 1
ATOM 853 N N . GLU A 1 108 ? -10.005 6.318 14.083 1.00 96.19 108 GLU A N 1
ATOM 854 C CA . GLU A 1 108 ? -11.055 7.212 14.586 1.00 96.19 108 GLU A CA 1
ATOM 855 C C . GLU A 1 108 ? -11.576 8.163 13.494 1.00 96.19 108 GLU A C 1
ATOM 857 O O . GLU A 1 108 ? -12.786 8.292 13.319 1.00 96.19 108 GLU A O 1
ATOM 862 N N . ASP A 1 109 ? -10.690 8.770 12.694 1.00 95.69 109 ASP A N 1
ATOM 863 C CA . ASP A 1 109 ? -11.063 9.658 11.581 1.00 95.69 109 ASP A CA 1
ATOM 864 C C . ASP A 1 109 ? -11.924 8.947 10.520 1.00 95.69 109 ASP A C 1
ATOM 866 O O . ASP A 1 109 ? -12.773 9.568 9.872 1.00 95.69 109 ASP A O 1
ATOM 870 N N . ILE A 1 110 ? -11.698 7.645 10.317 1.00 95.69 110 ILE A N 1
ATOM 871 C CA . ILE A 1 110 ? -12.499 6.799 9.422 1.00 95.69 110 ILE A CA 1
ATOM 872 C C . ILE A 1 110 ? -13.847 6.434 10.072 1.00 95.69 110 ILE A C 1
ATOM 874 O O . ILE A 1 110 ? -14.802 6.128 9.356 1.00 95.69 110 ILE A O 1
ATOM 878 N N . GLY A 1 111 ? -13.960 6.505 11.400 1.00 95.44 111 GLY A N 1
ATOM 879 C CA . GLY A 1 111 ? -15.140 6.115 12.174 1.00 95.44 111 GLY A CA 1
ATOM 880 C C . GLY A 1 111 ? -15.073 4.683 12.709 1.00 95.44 111 GLY A C 1
ATOM 881 O O . GLY A 1 111 ? -16.107 4.021 12.812 1.00 95.44 111 GLY A O 1
ATOM 882 N N . ILE A 1 112 ? -13.865 4.184 12.979 1.00 95.69 112 ILE A N 1
ATOM 883 C CA . ILE A 1 112 ? -13.605 2.906 13.644 1.00 95.69 112 ILE A CA 1
ATOM 884 C C . ILE A 1 112 ? -13.120 3.230 15.059 1.00 95.69 112 ILE A C 1
ATOM 886 O O . ILE A 1 112 ? -11.993 3.677 15.249 1.00 95.69 112 ILE A O 1
ATOM 890 N N . GLU A 1 113 ? -13.999 3.031 16.033 1.00 92.88 113 GLU A N 1
ATOM 891 C CA . GLU A 1 113 ? -13.765 3.336 17.449 1.00 92.88 113 GLU A CA 1
ATOM 892 C C . GLU A 1 113 ? -13.515 2.042 18.244 1.00 92.88 113 GLU A C 1
ATOM 894 O O . GLU A 1 113 ? -13.780 0.947 17.747 1.00 92.88 113 GLU A O 1
ATOM 899 N N . ASP A 1 114 ? -13.017 2.157 19.479 1.00 90.81 114 ASP A N 1
ATOM 900 C CA . ASP A 1 114 ? -12.791 1.032 20.405 1.00 90.81 114 ASP A CA 1
ATOM 901 C C . ASP A 1 114 ? -11.845 -0.073 19.876 1.00 90.81 114 ASP A C 1
ATOM 903 O O . ASP A 1 114 ? -11.968 -1.248 20.229 1.00 90.81 114 ASP A O 1
ATOM 907 N N . THR A 1 115 ? -10.875 0.289 19.030 1.00 92.12 115 THR A N 1
ATOM 908 C CA . THR A 1 115 ? -9.879 -0.648 18.478 1.00 92.12 115 THR A CA 1
ATOM 909 C C . THR A 1 115 ? -8.878 -1.108 19.532 1.00 92.12 115 THR A C 1
ATOM 911 O O . THR A 1 115 ? -8.409 -0.303 20.337 1.00 92.12 115 THR A O 1
ATOM 914 N N . ALA A 1 116 ? -8.479 -2.379 19.491 1.00 94.00 116 ALA A N 1
ATOM 915 C CA . ALA A 1 116 ? -7.469 -2.909 20.401 1.00 94.00 116 ALA A CA 1
ATOM 916 C C . ALA A 1 116 ? -6.039 -2.641 19.896 1.00 94.00 116 ALA A C 1
ATOM 918 O O . ALA A 1 116 ? -5.799 -2.518 18.696 1.00 94.00 116 ALA A O 1
ATOM 919 N N . ASP A 1 117 ? -5.048 -2.656 20.793 1.00 93.75 117 ASP A N 1
ATOM 920 C CA . ASP A 1 117 ? -3.639 -2.396 20.440 1.00 93.75 117 ASP A CA 1
ATOM 921 C C . ASP A 1 117 ? -3.105 -3.320 19.329 1.00 93.75 117 ASP A C 1
ATOM 923 O O . ASP A 1 117 ? -2.295 -2.912 18.493 1.00 93.75 117 ASP A O 1
ATOM 927 N N . HIS A 1 118 ? -3.562 -4.575 19.295 1.00 94.62 118 HIS A N 1
ATOM 928 C CA . HIS A 1 118 ? -3.169 -5.535 18.261 1.00 94.62 118 HIS A CA 1
ATOM 929 C C . HIS A 1 118 ? -3.761 -5.201 16.879 1.00 94.62 118 HIS A C 1
ATOM 931 O O . HIS A 1 118 ? -3.132 -5.503 15.859 1.00 94.62 118 HIS A O 1
ATOM 937 N N . ASP A 1 119 ? -4.921 -4.535 16.824 1.00 96.44 119 ASP A N 1
ATOM 938 C CA . ASP A 1 119 ? -5.499 -4.037 15.574 1.00 96.44 119 ASP A CA 1
ATOM 939 C C . ASP A 1 119 ? -4.612 -2.933 14.996 1.00 96.44 119 ASP A C 1
ATOM 941 O O . ASP A 1 119 ? -4.283 -2.953 13.809 1.00 96.44 119 ASP A O 1
ATOM 945 N N . LEU A 1 120 ? -4.148 -2.010 15.849 1.00 96.69 120 LEU A N 1
ATOM 946 C CA . LEU A 1 120 ? -3.252 -0.922 15.449 1.00 96.69 120 LEU A CA 1
ATOM 947 C C . LEU A 1 120 ? -1.943 -1.466 14.864 1.00 96.69 120 LEU A C 1
ATOM 949 O O . LEU A 1 120 ? -1.500 -1.043 13.793 1.00 96.69 120 LEU A O 1
ATOM 953 N N . GLN A 1 121 ? -1.352 -2.460 15.531 1.00 95.69 121 GLN A N 1
ATOM 954 C CA . GLN A 1 121 ? -0.143 -3.138 15.057 1.00 95.69 121 GLN A CA 1
ATOM 955 C C . GLN A 1 121 ? -0.363 -3.808 13.698 1.00 95.69 121 GLN A C 1
ATOM 957 O O . GLN A 1 121 ? 0.472 -3.686 12.800 1.00 95.69 121 GLN A O 1
ATOM 962 N N . THR A 1 122 ? -1.503 -4.478 13.524 1.00 97.25 122 THR A N 1
ATOM 963 C CA . THR A 1 122 ? -1.851 -5.167 12.278 1.00 97.25 122 THR A CA 1
ATOM 964 C C . THR A 1 122 ? -2.054 -4.177 11.132 1.00 97.25 122 THR A C 1
ATOM 966 O O . THR A 1 122 ? -1.508 -4.376 10.045 1.00 97.25 122 THR A O 1
ATOM 969 N N . VAL A 1 123 ? -2.768 -3.072 11.366 1.00 98.00 123 VAL A N 1
ATOM 970 C CA . VAL A 1 123 ? -2.965 -2.005 10.370 1.00 98.00 123 VAL A CA 1
ATOM 971 C C . VAL A 1 123 ? -1.626 -1.397 9.951 1.00 98.00 123 VAL A C 1
ATOM 973 O O . VAL A 1 123 ? -1.352 -1.268 8.753 1.00 98.00 123 VAL A O 1
ATOM 976 N N . ALA A 1 124 ? -0.768 -1.073 10.920 1.00 96.81 124 ALA A N 1
ATOM 977 C CA . ALA A 1 124 ? 0.564 -0.544 10.655 1.00 96.81 124 ALA A CA 1
ATOM 978 C C . ALA A 1 124 ? 1.427 -1.525 9.855 1.00 96.81 124 ALA A C 1
ATOM 980 O O . ALA A 1 124 ? 2.069 -1.135 8.880 1.00 96.81 124 ALA A O 1
ATOM 981 N N . TYR A 1 125 ? 1.378 -2.810 10.203 1.00 96.50 125 TYR A N 1
ATOM 982 C CA . TYR A 1 125 ? 2.103 -3.854 9.494 1.00 96.50 125 TYR A CA 1
ATOM 983 C C . TYR A 1 125 ? 1.640 -4.011 8.039 1.00 96.50 125 TYR A C 1
ATOM 985 O O . TYR A 1 125 ? 2.471 -4.078 7.132 1.00 96.50 125 TYR A O 1
ATOM 993 N N . VAL A 1 126 ? 0.326 -4.006 7.783 1.00 98.00 126 VAL A N 1
ATOM 994 C CA . VAL A 1 126 ? -0.221 -4.048 6.415 1.00 98.00 126 VAL A CA 1
ATOM 995 C C . VAL A 1 126 ? 0.242 -2.834 5.604 1.00 98.00 126 VAL A C 1
ATOM 997 O O . VAL A 1 126 ? 0.644 -2.993 4.448 1.00 98.00 126 VAL A O 1
ATOM 1000 N N . CYS A 1 127 ? 0.262 -1.640 6.207 1.00 96.94 127 CYS A N 1
ATOM 1001 C CA . CYS A 1 127 ? 0.799 -0.437 5.567 1.00 96.94 127 CYS A CA 1
ATOM 1002 C C . CYS A 1 127 ? 2.276 -0.612 5.178 1.00 96.94 127 CYS A C 1
ATOM 1004 O O . CYS A 1 127 ? 2.624 -0.363 4.021 1.00 96.94 127 CYS A O 1
ATO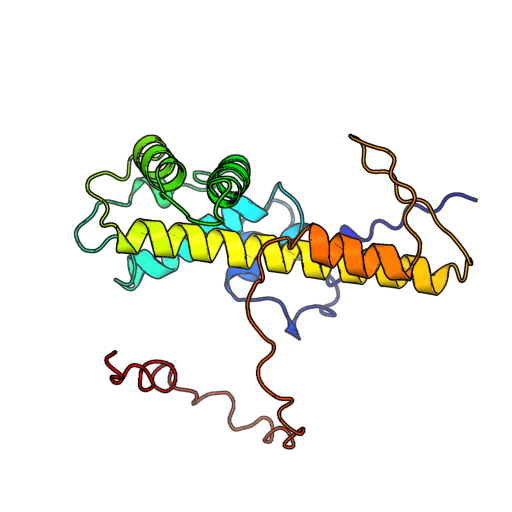M 1006 N N . SER A 1 128 ? 3.117 -1.107 6.096 1.00 94.44 128 SER A N 1
ATOM 1007 C CA . SER A 1 128 ? 4.536 -1.387 5.832 1.00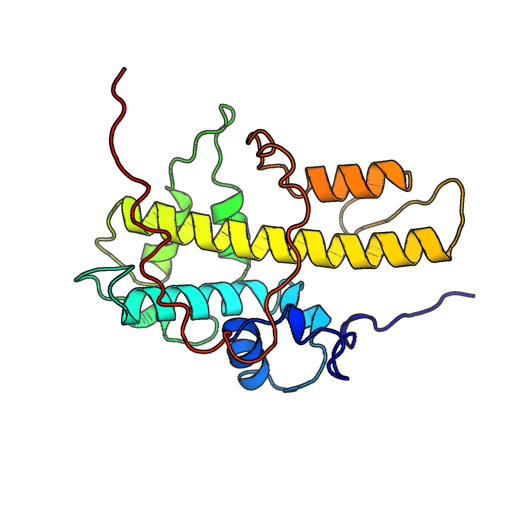 94.44 128 SER A CA 1
ATOM 1008 C C . SER A 1 128 ? 4.747 -2.416 4.724 1.00 94.44 128 SER A C 1
ATOM 1010 O O . SER A 1 128 ? 5.646 -2.273 3.898 1.00 94.44 128 SER A O 1
ATOM 1012 N N . LEU A 1 129 ? 3.934 -3.474 4.687 1.00 96.31 129 LEU A N 1
ATOM 1013 C CA . LEU A 1 129 ? 4.034 -4.514 3.662 1.00 96.31 129 LEU A CA 1
ATOM 1014 C C . LEU A 1 129 ? 3.762 -3.953 2.265 1.00 96.31 129 LEU A C 1
ATOM 1016 O O . LEU A 1 129 ? 4.527 -4.197 1.327 1.00 96.31 129 LEU A O 1
ATOM 1020 N N . VAL A 1 130 ? 2.682 -3.183 2.126 1.00 96.19 130 VAL A N 1
ATOM 1021 C CA . VAL A 1 130 ? 2.282 -2.605 0.843 1.00 96.19 130 VAL A CA 1
ATOM 1022 C C . VAL A 1 130 ? 3.276 -1.530 0.390 1.00 96.19 130 VAL A C 1
ATOM 1024 O O . VAL A 1 130 ? 3.708 -1.554 -0.768 1.00 96.19 130 VAL A O 1
ATOM 1027 N N . SER A 1 131 ? 3.679 -0.623 1.288 1.00 94.19 131 SER A N 1
ATOM 1028 C CA . SER A 1 131 ? 4.639 0.452 0.991 1.00 94.19 131 SER A CA 1
ATOM 1029 C C . SER A 1 131 ? 5.992 -0.120 0.550 1.00 94.19 131 SER A C 1
ATOM 1031 O O . SER A 1 131 ? 6.554 0.296 -0.470 1.00 94.19 131 SER A O 1
ATOM 1033 N N . ARG A 1 132 ? 6.484 -1.141 1.262 1.00 93.25 132 ARG A N 1
ATOM 1034 C CA . ARG A 1 132 ? 7.741 -1.825 0.960 1.00 93.25 132 ARG A CA 1
ATOM 1035 C C . ARG A 1 132 ? 7.703 -2.495 -0.402 1.00 93.25 132 ARG A C 1
ATOM 1037 O O . ARG A 1 132 ? 8.613 -2.280 -1.201 1.00 93.25 132 ARG A O 1
ATOM 1044 N N . ARG A 1 133 ? 6.647 -3.257 -0.692 1.00 96.50 133 ARG A N 1
ATOM 1045 C CA . ARG A 1 133 ? 6.479 -3.917 -1.992 1.00 96.50 133 ARG A CA 1
ATOM 1046 C C . ARG A 1 133 ? 6.483 -2.897 -3.132 1.00 96.50 133 ARG A C 1
ATOM 1048 O O . ARG A 1 133 ? 7.171 -3.098 -4.130 1.00 96.50 133 ARG A O 1
ATOM 1055 N N . ALA A 1 134 ? 5.762 -1.784 -2.981 1.00 94.19 134 ALA A N 1
ATOM 1056 C CA . ALA A 1 134 ? 5.741 -0.711 -3.975 1.00 94.19 134 ALA A CA 1
ATOM 1057 C C . ALA A 1 134 ? 7.140 -0.112 -4.213 1.00 94.19 134 ALA A C 1
ATOM 1059 O O . ALA A 1 134 ? 7.545 0.089 -5.362 1.00 94.19 134 ALA A O 1
ATOM 1060 N N . ALA A 1 135 ? 7.904 0.126 -3.142 1.00 90.94 135 ALA A N 1
ATOM 1061 C CA . ALA A 1 135 ? 9.270 0.637 -3.227 1.00 90.94 135 ALA A CA 1
ATOM 1062 C C . ALA A 1 135 ? 10.229 -0.357 -3.907 1.00 90.94 135 ALA A C 1
ATOM 1064 O O . ALA A 1 135 ? 11.039 0.044 -4.744 1.00 90.94 135 ALA A O 1
ATOM 1065 N N . GLU A 1 136 ? 10.124 -1.648 -3.587 1.00 93.31 136 GLU A N 1
ATOM 1066 C CA . GLU A 1 136 ? 10.931 -2.716 -4.188 1.00 93.31 136 GLU A CA 1
ATOM 1067 C C . GLU A 1 136 ? 10.635 -2.874 -5.686 1.00 93.31 136 GLU A C 1
ATOM 1069 O O . GLU A 1 136 ? 11.571 -2.927 -6.489 1.00 93.31 136 GLU A O 1
ATOM 1074 N N . LEU A 1 137 ? 9.357 -2.856 -6.082 1.00 94.38 137 LEU A N 1
ATOM 1075 C CA . LEU A 1 137 ? 8.953 -2.896 -7.489 1.00 94.38 137 LEU A CA 1
ATOM 1076 C C . LEU A 1 137 ? 9.470 -1.669 -8.242 1.00 94.38 137 LEU A C 1
ATOM 1078 O O . LEU A 1 137 ? 10.207 -1.821 -9.215 1.00 94.38 137 LEU A O 1
ATOM 1082 N N . CYS A 1 138 ? 9.190 -0.459 -7.745 1.00 93.94 138 CYS A N 1
ATOM 1083 C CA . CYS A 1 138 ? 9.707 0.786 -8.321 1.00 93.94 138 CYS A CA 1
ATOM 1084 C C . CYS A 1 138 ? 11.231 0.732 -8.489 1.00 93.94 138 CYS A C 1
ATOM 1086 O O . CYS A 1 138 ? 11.775 1.051 -9.552 1.00 93.94 138 CYS A O 1
ATOM 1088 N N . GLY A 1 139 ? 11.916 0.243 -7.458 1.00 89.69 139 GLY A N 1
ATOM 1089 C CA . GLY A 1 139 ? 13.351 0.067 -7.459 1.00 89.69 139 GLY A CA 1
ATOM 1090 C C . GLY A 1 139 ? 13.860 -0.894 -8.531 1.00 89.69 139 GLY A C 1
ATOM 1091 O O . GLY A 1 139 ? 14.832 -0.575 -9.219 1.00 89.69 139 GLY A O 1
ATOM 1092 N N . ALA A 1 140 ? 13.191 -2.031 -8.729 1.00 92.31 140 ALA A N 1
ATOM 1093 C CA . ALA A 1 140 ? 13.509 -2.977 -9.796 1.00 92.31 140 ALA A CA 1
ATOM 1094 C C . ALA A 1 140 ? 13.344 -2.345 -11.192 1.00 92.31 140 ALA A C 1
ATOM 1096 O O . ALA A 1 140 ? 14.207 -2.519 -12.062 1.00 92.31 140 ALA A O 1
ATOM 1097 N N . GLY A 1 141 ? 12.294 -1.543 -11.395 1.00 92.00 141 GLY A N 1
ATOM 1098 C CA . GLY A 1 141 ? 12.098 -0.776 -12.626 1.00 92.00 141 GLY A CA 1
ATOM 1099 C C . GLY A 1 141 ? 13.239 0.211 -12.884 1.00 92.00 141 GLY A C 1
ATOM 1100 O O . GLY A 1 141 ? 13.830 0.220 -13.968 1.00 92.00 141 GLY A O 1
ATOM 1101 N N . ILE A 1 142 ? 13.598 1.020 -11.880 1.00 90.75 142 ILE A N 1
ATOM 1102 C CA . ILE A 1 142 ? 14.700 1.992 -11.985 1.00 90.75 142 ILE A CA 1
ATOM 1103 C C . ILE A 1 142 ? 16.021 1.273 -12.270 1.00 90.75 142 ILE A C 1
ATOM 1105 O O . ILE A 1 142 ? 16.744 1.660 -13.190 1.00 90.75 142 ILE A O 1
ATOM 1109 N N . ALA A 1 143 ? 16.329 0.208 -11.527 1.00 88.56 143 ALA A N 1
ATOM 1110 C CA . ALA A 1 143 ? 17.543 -0.582 -11.715 1.00 88.56 143 ALA A CA 1
ATOM 1111 C C . ALA A 1 143 ? 17.644 -1.137 -13.145 1.00 88.56 143 ALA A C 1
ATOM 1113 O O . ALA A 1 143 ? 18.710 -1.075 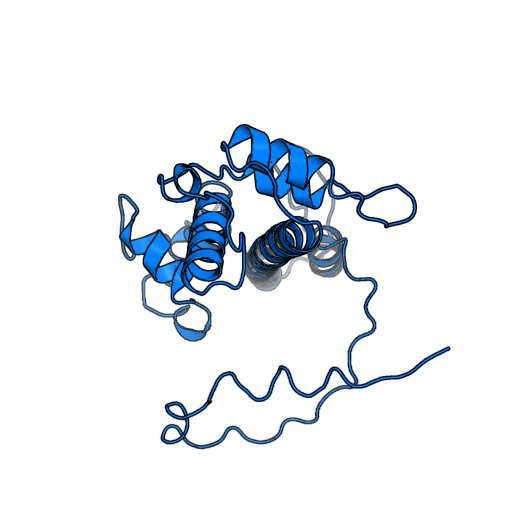-13.759 1.00 88.56 143 ALA A O 1
ATOM 1114 N N . THR A 1 144 ? 16.527 -1.595 -13.716 1.00 91.62 144 THR A N 1
ATOM 1115 C CA . THR A 1 144 ? 16.462 -2.071 -15.105 1.00 91.62 144 THR A CA 1
ATOM 1116 C C . THR A 1 144 ? 16.840 -0.972 -16.100 1.00 91.62 144 THR A C 1
ATOM 1118 O O . THR A 1 144 ? 17.663 -1.198 -16.993 1.00 91.62 144 THR A O 1
ATOM 1121 N N . LEU A 1 145 ? 16.310 0.244 -15.928 1.00 90.69 145 LEU A N 1
ATOM 1122 C CA . LEU A 1 145 ? 16.653 1.383 -16.785 1.00 90.69 145 LEU A CA 1
ATOM 1123 C C . LEU A 1 145 ? 18.128 1.781 -16.645 1.00 90.69 145 LEU A C 1
ATOM 1125 O O . LEU A 1 145 ? 18.805 1.996 -17.652 1.00 90.69 145 LEU A O 1
ATOM 1129 N N . LEU A 1 146 ? 18.652 1.828 -15.419 1.00 88.25 146 LEU A N 1
ATOM 1130 C CA . LEU A 1 146 ? 20.057 2.156 -15.159 1.00 88.25 146 LEU A CA 1
ATOM 1131 C C . LEU A 1 146 ? 21.006 1.137 -15.803 1.00 88.25 146 LEU A C 1
ATOM 1133 O O . LEU A 1 146 ? 21.950 1.527 -16.499 1.00 88.25 146 LEU A O 1
ATOM 1137 N N . ASN A 1 147 ? 20.710 -0.155 -15.655 1.00 89.00 147 ASN A N 1
ATOM 1138 C CA . ASN A 1 147 ? 21.470 -1.236 -16.283 1.00 89.00 147 ASN A CA 1
ATOM 1139 C C . ASN A 1 147 ? 21.425 -1.134 -17.811 1.00 89.00 147 ASN A C 1
ATOM 1141 O O . ASN A 1 147 ? 22.440 -1.318 -18.484 1.00 89.00 147 ASN A O 1
ATOM 1145 N N . ARG A 1 148 ? 20.269 -0.766 -18.376 1.00 91.38 148 ARG A N 1
ATOM 1146 C CA . ARG A 1 148 ? 20.108 -0.577 -19.822 1.00 91.38 148 ARG A CA 1
ATOM 1147 C C . ARG A 1 148 ? 20.890 0.622 -20.365 1.00 91.38 148 ARG A C 1
ATOM 1149 O O . ARG A 1 148 ? 21.291 0.593 -21.532 1.00 91.38 148 ARG A O 1
ATOM 1156 N N . MET A 1 149 ? 21.084 1.664 -19.554 1.00 89.81 149 MET A N 1
ATOM 1157 C CA . MET A 1 149 ? 21.837 2.868 -19.920 1.00 89.81 149 MET A CA 1
ATOM 1158 C C . MET A 1 149 ? 23.354 2.648 -19.936 1.00 89.81 149 MET A C 1
ATOM 1160 O O . MET A 1 149 ? 24.035 3.368 -20.665 1.00 89.81 149 MET A O 1
ATOM 1164 N N . GLN A 1 150 ? 23.875 1.702 -19.142 1.00 87.88 150 GLN A N 1
ATOM 1165 C CA . GLN A 1 150 ? 25.310 1.384 -19.026 1.00 87.88 150 GLN A CA 1
ATOM 1166 C C . GLN A 1 150 ? 26.193 2.621 -18.778 1.00 87.88 150 GLN A C 1
ATOM 1168 O O . GLN A 1 150 ? 27.293 2.751 -19.316 1.00 87.88 150 GLN A O 1
ATOM 1173 N N . LYS A 1 151 ? 25.698 3.572 -17.977 1.00 82.62 151 LYS A N 1
ATOM 1174 C CA . LYS A 1 151 ? 26.451 4.777 -17.619 1.00 82.62 151 LYS A CA 1
ATOM 1175 C C . LYS A 1 151 ? 27.156 4.592 -16.275 1.00 82.62 151 LYS A C 1
ATOM 1177 O O . LYS A 1 151 ? 26.537 4.083 -15.345 1.00 82.62 151 LYS A O 1
ATOM 1182 N N . PRO A 1 152 ? 28.400 5.084 -16.130 1.00 75.56 152 PRO A N 1
ATOM 1183 C CA . PRO A 1 152 ? 29.160 4.954 -14.884 1.00 75.56 152 PRO A CA 1
ATOM 1184 C C . PRO A 1 152 ? 28.534 5.738 -13.721 1.00 75.56 152 PRO A C 1
ATOM 1186 O O . PRO A 1 152 ? 28.737 5.410 -12.558 1.00 75.56 152 PRO A O 1
ATOM 1189 N N . SER A 1 153 ? 27.765 6.786 -14.021 1.00 78.25 153 SER A N 1
ATOM 1190 C CA . SER A 1 153 ? 27.023 7.559 -13.032 1.00 78.25 153 SER A CA 1
ATOM 1191 C C . SER A 1 153 ? 25.756 8.120 -13.663 1.00 78.25 153 SER A C 1
ATOM 1193 O O . SER A 1 153 ? 25.763 8.569 -14.814 1.00 78.25 153 SER A O 1
ATOM 1195 N N . VAL A 1 154 ? 24.666 8.086 -12.902 1.00 79.31 154 VAL A N 1
ATOM 1196 C CA . VAL A 1 154 ? 23.374 8.665 -13.269 1.00 79.31 154 VAL A CA 1
ATOM 1197 C C . VAL A 1 154 ? 22.916 9.555 -12.109 1.00 79.31 154 VAL A C 1
ATOM 1199 O O . VAL A 1 154 ? 23.469 9.543 -11.016 1.00 79.31 154 VAL A O 1
ATOM 1202 N N . THR A 1 155 ? 21.975 10.450 -12.352 1.00 77.94 155 THR A N 1
ATOM 1203 C CA . THR A 1 155 ? 21.319 11.228 -11.299 1.00 77.94 155 THR A CA 1
ATOM 1204 C C . THR A 1 155 ? 19.836 11.043 -11.525 1.00 77.94 155 THR A C 1
ATOM 1206 O O . THR A 1 155 ? 19.345 11.420 -12.588 1.00 77.94 155 THR A O 1
ATOM 1209 N N . ALA A 1 156 ? 19.147 10.427 -10.568 1.00 71.25 156 ALA A N 1
ATOM 1210 C CA . ALA A 1 156 ? 17.696 10.395 -10.581 1.00 71.25 156 ALA A CA 1
ATOM 1211 C C . ALA A 1 156 ? 17.197 11.644 -9.853 1.00 71.25 156 ALA A C 1
ATOM 1213 O O . ALA A 1 156 ? 17.641 11.959 -8.749 1.00 71.25 156 ALA A O 1
ATOM 1214 N N . SER A 1 157 ? 16.315 12.388 -10.506 1.00 69.81 157 SER A N 1
ATOM 1215 C CA . SER A 1 157 ? 15.607 13.489 -9.868 1.00 69.81 157 SER A CA 1
ATOM 1216 C C . SER A 1 157 ? 14.210 13.003 -9.545 1.00 69.81 157 SER A C 1
ATOM 1218 O O . SER A 1 157 ? 13.538 12.487 -10.433 1.00 69.81 157 SER A O 1
ATOM 1220 N N . ASP A 1 158 ? 13.777 13.222 -8.312 1.00 61.16 158 ASP A N 1
ATOM 1221 C CA . ASP A 1 158 ? 12.355 13.293 -7.999 1.00 61.16 158 ASP A CA 1
ATOM 1222 C C . ASP A 1 158 ? 11.950 14.776 -7.964 1.00 61.16 158 ASP A C 1
ATOM 1224 O O . ASP A 1 158 ? 12.803 15.662 -7.827 1.00 61.16 158 ASP A O 1
ATOM 1228 N N . THR A 1 159 ? 10.661 15.059 -8.110 1.00 45.22 159 THR A N 1
ATOM 1229 C CA . THR A 1 159 ? 10.065 16.400 -8.220 1.00 45.22 159 THR A CA 1
ATOM 1230 C C . THR A 1 159 ? 10.350 17.271 -6.986 1.00 45.22 159 THR A C 1
ATOM 1232 O O . THR A 1 159 ? 10.238 18.492 -7.049 1.00 45.22 159 THR A O 1
ATOM 1235 N N . VAL A 1 160 ? 10.787 16.667 -5.872 1.00 41.22 160 VAL A N 1
ATOM 1236 C CA . VAL A 1 160 ? 10.955 17.347 -4.579 1.00 41.22 160 VAL A CA 1
ATOM 1237 C C . VAL A 1 160 ? 12.426 17.557 -4.164 1.00 41.22 160 VAL A C 1
ATOM 1239 O O . VAL A 1 160 ? 12.706 18.551 -3.497 1.00 41.22 160 VAL A O 1
ATOM 1242 N N . LYS A 1 161 ? 13.405 16.725 -4.578 1.00 34.53 161 LYS A N 1
ATOM 1243 C CA . LYS A 1 161 ? 14.856 16.934 -4.310 1.00 34.53 161 LYS A CA 1
ATOM 1244 C C . LYS A 1 161 ? 15.750 16.255 -5.365 1.00 34.53 161 LYS A C 1
ATOM 1246 O O . LYS A 1 161 ? 15.548 15.093 -5.706 1.00 34.53 161 LYS A O 1
ATOM 1251 N N . ARG A 1 162 ? 16.799 16.951 -5.834 1.00 36.19 162 ARG A N 1
ATOM 1252 C CA . ARG A 1 162 ? 17.862 16.370 -6.684 1.00 36.19 162 ARG A CA 1
ATOM 1253 C C . ARG A 1 162 ? 18.916 15.694 -5.811 1.00 36.19 162 ARG A C 1
ATOM 1255 O O . ARG A 1 162 ? 19.705 16.394 -5.182 1.00 36.19 162 ARG A O 1
ATOM 1262 N N . ASN A 1 163 ? 18.989 14.368 -5.837 1.00 39.06 163 ASN A N 1
ATOM 1263 C CA . ASN A 1 163 ? 20.094 13.626 -5.231 1.00 39.06 163 ASN A CA 1
ATOM 1264 C C . ASN A 1 163 ? 20.920 12.942 -6.329 1.00 39.06 163 ASN A C 1
ATOM 1266 O O . ASN A 1 163 ? 20.369 12.360 -7.258 1.00 39.06 163 ASN A O 1
ATOM 1270 N N . ARG A 1 164 ? 22.254 13.033 -6.253 1.00 39.94 164 ARG A N 1
ATOM 1271 C CA . ARG A 1 164 ? 23.167 12.269 -7.121 1.00 39.94 164 ARG A CA 1
ATOM 1272 C C . ARG A 1 164 ? 23.191 10.827 -6.628 1.00 39.94 164 ARG A C 1
ATOM 1274 O O . ARG A 1 164 ? 23.499 10.605 -5.463 1.00 39.94 164 ARG A O 1
ATOM 1281 N N . ILE A 1 165 ? 22.896 9.871 -7.503 1.00 45.22 165 ILE A N 1
ATOM 1282 C CA . ILE A 1 165 ? 22.751 8.465 -7.122 1.00 45.22 165 ILE A CA 1
ATOM 1283 C C . ILE A 1 165 ? 23.597 7.617 -8.073 1.00 45.22 165 ILE A C 1
ATOM 1285 O O . ILE A 1 165 ? 23.277 7.497 -9.252 1.00 45.22 165 ILE A O 1
ATOM 1289 N N . SER A 1 166 ? 24.696 7.033 -7.589 1.00 41.09 166 SER A N 1
ATOM 1290 C CA . SER A 1 166 ? 25.404 6.011 -8.375 1.00 41.09 166 SER A CA 1
ATOM 1291 C C . SER A 1 166 ? 24.501 4.776 -8.570 1.00 41.09 166 SER A C 1
ATOM 1293 O O . SER A 1 166 ? 23.625 4.556 -7.738 1.00 41.09 166 SER A O 1
ATOM 1295 N N . PRO A 1 167 ? 24.674 3.948 -9.616 1.00 42.06 167 PRO A N 1
ATOM 1296 C CA . PRO A 1 167 ? 23.849 2.750 -9.813 1.00 42.06 167 PRO A CA 1
ATOM 1297 C C . PRO A 1 167 ? 23.799 1.808 -8.594 1.00 42.06 167 PRO A C 1
ATOM 1299 O O . PRO A 1 167 ? 22.730 1.310 -8.250 1.00 42.06 167 PRO A O 1
ATOM 1302 N N . GLU A 1 168 ? 24.912 1.643 -7.870 1.00 38.41 168 GLU A N 1
ATOM 1303 C CA . GLU A 1 168 ? 24.937 0.894 -6.602 1.00 38.41 168 GLU A CA 1
ATOM 1304 C C . GLU A 1 168 ? 24.225 1.643 -5.471 1.00 38.41 168 GLU A C 1
ATOM 1306 O O . GLU A 1 168 ? 23.492 1.055 -4.675 1.00 38.41 168 GLU A O 1
ATOM 1311 N N . SER A 1 169 ? 24.369 2.969 -5.431 1.00 37.38 169 SER A N 1
ATOM 1312 C CA . SER A 1 169 ? 23.651 3.814 -4.480 1.00 37.38 169 SER A CA 1
ATOM 1313 C C . SER A 1 169 ? 22.151 3.856 -4.748 1.00 37.38 169 SER A C 1
ATOM 1315 O O . SER A 1 169 ? 21.421 4.136 -3.817 1.00 37.38 169 SER A O 1
ATOM 1317 N N . ALA A 1 170 ? 21.666 3.572 -5.961 1.00 42.56 170 ALA A N 1
ATOM 1318 C CA . ALA A 1 170 ? 20.234 3.511 -6.251 1.00 42.56 170 ALA A CA 1
ATOM 1319 C C . ALA A 1 170 ? 19.616 2.301 -5.565 1.00 42.56 170 ALA A C 1
ATOM 1321 O O . ALA A 1 170 ? 18.602 2.448 -4.898 1.00 42.56 170 ALA A O 1
ATOM 1322 N N . LEU A 1 171 ? 20.286 1.146 -5.617 1.00 38.22 171 LEU A N 1
ATOM 1323 C CA . LEU A 1 171 ? 19.901 -0.040 -4.851 1.00 38.22 171 LEU A CA 1
ATOM 1324 C C . LEU A 1 171 ? 19.975 0.216 -3.341 1.00 38.22 171 LEU A C 1
ATOM 1326 O O . LEU A 1 171 ? 19.065 -0.173 -2.616 1.00 38.22 171 LEU A O 1
ATOM 1330 N N . VAL A 1 172 ? 21.006 0.921 -2.860 1.00 40.09 172 VAL A N 1
ATOM 1331 C CA . VAL A 1 172 ? 21.098 1.352 -1.452 1.00 40.09 172 VAL A CA 1
ATOM 1332 C C . VAL A 1 172 ? 20.030 2.391 -1.103 1.00 40.09 172 VAL A C 1
ATOM 1334 O O . VAL A 1 172 ? 19.554 2.403 0.022 1.00 40.09 172 VAL A O 1
ATOM 1337 N N . GLN A 1 173 ? 19.610 3.238 -2.041 1.00 41.75 173 GLN A N 1
ATOM 1338 C CA . GLN A 1 173 ? 18.645 4.301 -1.797 1.00 41.75 173 GLN A CA 1
ATOM 1339 C C . GLN A 1 173 ? 17.206 3.794 -1.868 1.00 41.75 173 GLN A C 1
ATOM 1341 O O . GLN A 1 173 ? 16.410 4.213 -1.042 1.00 41.75 173 GLN A O 1
ATOM 1346 N N . ILE A 1 174 ? 16.914 2.815 -2.729 1.00 40.25 174 ILE A N 1
ATOM 1347 C CA . ILE A 1 174 ? 15.722 1.952 -2.682 1.00 40.25 174 ILE A CA 1
ATOM 1348 C C . ILE A 1 174 ? 15.698 1.192 -1.343 1.00 40.25 174 ILE A C 1
ATOM 1350 O O . ILE A 1 174 ? 14.675 1.177 -0.661 1.00 40.25 174 ILE A O 1
ATOM 1354 N N . ARG A 1 175 ? 16.852 0.663 -0.899 1.00 35.16 175 ARG A N 1
ATOM 1355 C CA . ARG A 1 175 ? 17.034 0.083 0.448 1.00 35.16 175 ARG A CA 1
ATOM 1356 C C . ARG A 1 175 ? 16.910 1.106 1.593 1.00 35.16 175 ARG A C 1
ATOM 1358 O O . ARG A 1 175 ? 16.564 0.747 2.706 1.00 35.16 175 ARG A O 1
ATOM 1365 N N . SER A 1 176 ? 17.186 2.387 1.344 1.00 34.62 176 SER A N 1
ATOM 1366 C CA . SER A 1 176 ? 17.076 3.471 2.338 1.00 34.62 176 SER A CA 1
ATOM 1367 C C . SER A 1 176 ? 15.707 4.156 2.328 1.00 34.62 176 SER A C 1
ATOM 1369 O O . SER A 1 176 ? 15.335 4.791 3.307 1.00 34.62 176 SER A O 1
ATOM 1371 N N . MET A 1 177 ? 14.961 4.038 1.226 1.00 35.47 177 MET A N 1
ATOM 1372 C CA . MET A 1 177 ? 13.526 4.315 1.148 1.00 35.47 177 MET A CA 1
ATOM 1373 C C . MET A 1 177 ? 12.760 3.239 1.921 1.00 35.47 177 MET A C 1
ATOM 1375 O O . MET A 1 177 ? 11.751 3.537 2.539 1.00 35.47 177 MET A O 1
ATOM 1379 N N . THR A 1 178 ? 13.309 2.024 1.990 1.00 38.28 178 THR A N 1
ATOM 1380 C CA . THR A 1 178 ? 12.926 0.960 2.929 1.00 38.28 178 THR A CA 1
ATOM 1381 C C . THR A 1 178 ? 13.734 1.039 4.230 1.00 38.28 178 THR A C 1
ATOM 1383 O O . THR A 1 178 ? 14.197 0.025 4.740 1.00 38.28 178 THR A O 1
ATOM 1386 N N . LYS A 1 179 ? 13.889 2.244 4.805 1.00 32.81 179 LYS A N 1
ATOM 1387 C CA . LYS A 1 179 ? 14.635 2.535 6.055 1.00 32.81 179 LYS A CA 1
ATOM 1388 C C . LYS A 1 179 ? 14.219 1.704 7.290 1.00 32.81 179 LYS A C 1
ATOM 1390 O O . LYS A 1 179 ? 14.803 1.872 8.355 1.00 32.81 179 LYS A O 1
ATOM 1395 N N . TYR A 1 180 ? 13.269 0.789 7.139 1.00 39.59 180 TYR A N 1
ATOM 1396 C CA . TYR A 1 180 ? 12.744 -0.124 8.140 1.00 39.59 180 TYR A CA 1
ATOM 1397 C C . TYR A 1 180 ? 13.105 -1.573 7.801 1.00 39.59 180 TYR A C 1
ATOM 1399 O O . TYR A 1 180 ? 12.294 -2.368 7.327 1.00 39.59 180 TYR A O 1
ATOM 1407 N N . SER A 1 181 ? 14.358 -1.934 8.057 1.00 31.73 181 SER A N 1
ATOM 1408 C CA . SER A 1 181 ? 14.705 -3.324 8.355 1.00 31.73 181 SER A CA 1
ATOM 1409 C C . SER A 1 181 ? 16.011 -3.383 9.130 1.00 31.73 181 SER A C 1
ATOM 1411 O O . SER A 1 181 ? 17.071 -3.655 8.571 1.00 31.73 181 SER A O 1
ATOM 1413 N N . SER A 1 182 ? 15.927 -3.172 10.440 1.00 28.14 182 SER A N 1
ATOM 1414 C CA . SER A 1 182 ? 16.803 -3.861 11.383 1.00 28.14 182 SER A CA 1
ATOM 1415 C C . SER A 1 182 ? 16.234 -5.260 11.634 1.00 28.14 182 SER A C 1
ATOM 1417 O O . SER A 1 182 ? 15.723 -5.545 12.707 1.00 28.14 182 SER A O 1
ATOM 1419 N N . PHE A 1 183 ? 16.282 -6.129 10.626 1.00 32.41 183 PHE A N 1
ATOM 1420 C CA . PHE A 1 183 ? 16.152 -7.567 10.840 1.00 32.41 183 PHE A CA 1
ATOM 1421 C C . PHE A 1 183 ? 17.252 -8.254 10.044 1.00 32.41 183 PHE A C 1
ATOM 1423 O O . PHE A 1 183 ? 17.383 -8.064 8.834 1.00 32.41 183 PHE A O 1
ATOM 1430 N N . SER A 1 184 ? 18.096 -8.989 10.766 1.00 27.91 184 SER A N 1
ATOM 1431 C CA . SER A 1 184 ? 19.139 -9.837 10.204 1.00 27.91 184 SER A CA 1
ATOM 1432 C C . SER A 1 184 ? 18.530 -10.793 9.186 1.00 27.91 184 SER A C 1
ATOM 1434 O O . SER A 1 184 ? 17.523 -11.439 9.477 1.00 27.91 184 SER A O 1
ATOM 1436 N N . SER A 1 185 ? 19.153 -10.899 8.013 1.00 30.17 185 SER A N 1
ATOM 1437 C CA . SER A 1 185 ? 18.792 -11.895 7.008 1.00 30.17 185 SER A CA 1
ATOM 1438 C C . SER A 1 185 ? 18.696 -13.282 7.657 1.00 30.17 185 SER A C 1
ATOM 1440 O O . SER A 1 185 ? 19.660 -13.682 8.319 1.00 30.17 185 SER A O 1
ATOM 1442 N N . PRO A 1 186 ? 17.606 -14.046 7.467 1.00 31.91 186 PRO A N 1
ATOM 1443 C CA . PRO A 1 186 ? 17.653 -15.468 7.764 1.00 31.91 186 PRO A CA 1
ATOM 1444 C C . PRO A 1 186 ? 18.753 -16.121 6.905 1.00 31.91 186 PRO A C 1
ATOM 1446 O O . PRO A 1 186 ? 19.019 -15.657 5.786 1.00 31.91 186 PRO A O 1
ATOM 1449 N N . PRO A 1 187 ? 19.444 -17.154 7.423 1.00 32.12 187 PRO A N 1
ATOM 1450 C CA . PRO A 1 187 ? 20.518 -17.817 6.697 1.00 32.12 187 PRO A CA 1
ATOM 1451 C C . PRO A 1 187 ? 20.006 -18.318 5.347 1.00 32.12 187 PRO A C 1
ATOM 1453 O O . PRO A 1 187 ? 18.873 -18.785 5.235 1.00 32.12 187 PRO A O 1
ATOM 1456 N N . ALA A 1 188 ? 20.847 -18.190 4.320 1.00 32.59 188 ALA A N 1
ATOM 1457 C CA . ALA A 1 188 ? 20.523 -18.581 2.957 1.00 32.59 188 ALA A CA 1
ATOM 1458 C C . ALA A 1 188 ? 20.007 -20.028 2.921 1.00 32.59 188 ALA A C 1
ATOM 1460 O O . ALA A 1 188 ? 20.777 -20.975 3.090 1.00 32.59 188 ALA A O 1
ATOM 1461 N N . LEU A 1 189 ? 18.703 -20.193 2.693 1.00 35.31 189 LEU A N 1
ATOM 1462 C CA . LEU A 1 189 ? 18.127 -21.488 2.375 1.00 35.31 189 LEU A CA 1
ATOM 1463 C C . LEU A 1 189 ? 18.657 -21.885 0.998 1.00 35.31 189 LEU A C 1
ATOM 1465 O O . LEU A 1 189 ? 18.434 -21.204 -0.005 1.00 35.31 189 LEU A O 1
ATOM 1469 N N . THR A 1 190 ? 19.422 -22.971 0.967 1.00 36.06 190 THR A N 1
ATOM 1470 C CA . THR A 1 190 ? 19.859 -23.611 -0.272 1.00 36.06 190 THR A CA 1
ATOM 1471 C C . THR A 1 190 ? 18.635 -23.941 -1.129 1.00 36.06 190 THR A C 1
ATOM 1473 O O . THR A 1 190 ? 17.651 -24.431 -0.573 1.00 36.06 190 THR A O 1
ATOM 1476 N N . PRO A 1 191 ? 18.674 -23.717 -2.453 1.00 33.25 191 PRO A N 1
ATOM 1477 C CA . PRO A 1 191 ? 17.518 -23.932 -3.311 1.00 33.25 191 PRO A CA 1
ATOM 1478 C C . PRO A 1 191 ? 17.130 -25.413 -3.314 1.00 33.25 191 PRO A C 1
ATOM 1480 O O . PRO A 1 191 ? 17.818 -26.248 -3.902 1.00 33.25 191 PRO A O 1
ATOM 1483 N N . THR A 1 192 ? 16.022 -25.744 -2.656 1.00 39.84 192 THR A N 1
ATOM 1484 C CA . THR A 1 192 ? 15.320 -27.002 -2.890 1.00 39.84 192 THR A CA 1
ATOM 1485 C C . THR A 1 192 ? 14.507 -26.875 -4.183 1.00 39.84 192 THR A C 1
ATOM 1487 O O . THR A 1 192 ? 13.926 -25.821 -4.454 1.00 39.84 192 THR A O 1
ATOM 1490 N N . PRO A 1 193 ? 14.496 -27.910 -5.038 1.00 35.97 193 PRO A N 1
ATOM 1491 C CA . PRO A 1 193 ? 13.757 -27.874 -6.293 1.00 35.97 193 PRO A CA 1
ATOM 1492 C C . PRO A 1 193 ? 12.249 -27.760 -6.032 1.00 35.97 193 PRO A C 1
ATOM 1494 O O . PRO A 1 193 ? 11.706 -28.447 -5.168 1.00 35.97 193 PRO A O 1
ATOM 1497 N N . LEU A 1 194 ? 11.587 -26.891 -6.801 1.00 37.78 194 LEU A N 1
ATOM 1498 C CA . LEU A 1 194 ? 10.143 -26.671 -6.726 1.00 37.78 194 LEU A CA 1
ATOM 1499 C C . LEU A 1 194 ? 9.377 -27.976 -7.018 1.00 37.78 194 LEU A C 1
ATOM 1501 O O . LEU A 1 194 ? 9.709 -28.668 -7.988 1.00 37.78 194 LEU A O 1
ATOM 1505 N N . PRO A 1 195 ? 8.343 -28.315 -6.228 1.00 36.38 195 PRO A N 1
ATOM 1506 C CA . PRO A 1 195 ? 7.497 -29.463 -6.514 1.00 36.38 195 PRO A CA 1
ATOM 1507 C C . PRO A 1 195 ? 6.652 -29.230 -7.781 1.00 36.38 195 PRO A C 1
ATOM 1509 O O . PRO A 1 195 ? 6.353 -28.087 -8.143 1.00 36.38 195 PRO A O 1
ATOM 1512 N N . PRO A 1 196 ? 6.255 -30.310 -8.479 1.00 38.91 196 PRO A N 1
ATOM 1513 C CA . PRO A 1 196 ? 5.533 -30.214 -9.740 1.00 38.91 196 PRO A CA 1
ATOM 1514 C C . PRO A 1 196 ? 4.145 -29.552 -9.594 1.00 38.91 196 PRO A C 1
ATOM 1516 O O . PRO A 1 196 ? 3.558 -29.568 -8.509 1.00 38.91 196 PRO A O 1
ATOM 1519 N N . PRO A 1 197 ? 3.575 -29.020 -10.697 1.00 40.94 197 PRO A N 1
ATOM 1520 C CA . PRO A 1 197 ? 2.400 -28.131 -10.705 1.00 40.94 197 PRO A CA 1
ATOM 1521 C C . PRO A 1 197 ? 1.098 -28.690 -10.105 1.00 40.94 197 PRO A C 1
ATOM 1523 O O . PRO A 1 197 ? 0.140 -27.948 -9.929 1.00 40.94 197 PRO A O 1
ATOM 1526 N N . ALA A 1 198 ? 1.036 -29.980 -9.773 1.00 32.47 198 ALA A N 1
ATOM 1527 C CA . ALA A 1 198 ? -0.177 -30.633 -9.286 1.00 32.47 198 ALA A CA 1
ATOM 1528 C C . ALA A 1 198 ? -0.409 -30.525 -7.762 1.00 32.47 198 ALA A C 1
ATOM 1530 O O . ALA A 1 198 ? -1.465 -30.939 -7.303 1.00 32.47 198 ALA A O 1
ATOM 1531 N N . MET A 1 199 ? 0.530 -29.975 -6.975 1.00 34.22 199 MET A N 1
ATOM 1532 C CA . MET A 1 199 ? 0.391 -29.857 -5.505 1.00 34.22 199 MET A CA 1
ATOM 1533 C C . MET A 1 199 ? 0.014 -28.455 -4.992 1.00 34.22 199 MET A C 1
ATOM 1535 O O . MET A 1 199 ? 0.004 -28.218 -3.790 1.00 34.22 199 MET A O 1
ATOM 1539 N N . TRP A 1 200 ? -0.316 -27.515 -5.878 1.00 40.38 200 TRP A N 1
ATOM 1540 C CA . TRP A 1 200 ? -0.544 -26.110 -5.505 1.00 40.38 200 TRP A CA 1
ATOM 1541 C C . TRP A 1 200 ? -1.953 -25.829 -4.954 1.00 40.38 200 TRP A C 1
ATOM 1543 O O . TRP A 1 200 ? -2.223 -24.709 -4.533 1.00 40.38 200 TRP A O 1
ATOM 1553 N N . TYR A 1 201 ? -2.841 -26.831 -4.930 1.00 33.06 201 TYR A N 1
ATOM 1554 C CA . TYR A 1 201 ? -4.229 -26.676 -4.476 1.00 33.06 201 TYR A CA 1
ATOM 1555 C C . TYR A 1 201 ? -4.487 -27.068 -3.009 1.00 33.06 201 TYR A C 1
ATOM 1557 O O . TYR A 1 201 ? -5.555 -26.738 -2.507 1.00 33.06 201 TYR A O 1
ATOM 1565 N N . ASP A 1 202 ? -3.523 -27.672 -2.300 1.00 29.23 202 ASP A N 1
ATOM 1566 C CA . ASP A 1 202 ? -3.722 -28.197 -0.930 1.00 29.23 202 ASP A CA 1
ATOM 1567 C C . ASP A 1 202 ? -2.795 -27.576 0.135 1.00 29.23 202 ASP A C 1
ATOM 1569 O O . ASP A 1 202 ? -2.538 -28.174 1.183 1.00 29.23 202 ASP A O 1
ATOM 1573 N N . ILE A 1 203 ? -2.291 -26.354 -0.072 1.00 33.03 203 ILE A N 1
ATOM 1574 C CA . ILE A 1 203 ? -1.573 -25.647 1.002 1.00 33.03 203 ILE A CA 1
ATOM 1575 C C . ILE A 1 203 ? -2.603 -25.003 1.936 1.00 33.03 203 ILE A C 1
ATOM 1577 O O . ILE A 1 203 ? -2.996 -23.845 1.788 1.00 33.03 203 ILE A O 1
ATOM 1581 N N . HIS A 1 204 ? -3.052 -25.794 2.910 1.00 29.59 204 HIS A N 1
ATOM 1582 C CA . HIS A 1 204 ? -3.740 -25.312 4.097 1.00 29.59 204 HIS A CA 1
ATOM 1583 C C . HIS A 1 204 ? -2.904 -24.219 4.782 1.00 29.59 204 HIS A C 1
ATOM 1585 O O . HIS A 1 204 ? -1.760 -24.440 5.172 1.00 29.59 204 HIS A O 1
ATOM 1591 N N . PHE A 1 205 ? -3.525 -23.060 4.999 1.00 30.64 205 PHE A N 1
ATOM 1592 C CA . PHE A 1 205 ? -3.012 -21.881 5.716 1.00 30.64 205 PHE A CA 1
ATOM 1593 C C . PHE A 1 205 ? -2.570 -22.136 7.182 1.00 30.64 205 PHE A C 1
ATOM 1595 O O . PHE A 1 205 ? -2.215 -21.195 7.884 1.00 30.64 205 PHE A O 1
ATOM 1602 N N . GLY A 1 206 ? -2.598 -23.383 7.667 1.00 26.98 206 GLY A N 1
ATOM 1603 C CA . GLY A 1 206 ? -2.401 -23.738 9.076 1.00 26.98 206 GLY A CA 1
ATOM 1604 C C . GLY A 1 206 ? -0.950 -23.918 9.532 1.00 26.98 206 GLY A C 1
ATOM 1605 O O . GLY A 1 206 ? -0.711 -23.914 10.728 1.00 26.98 206 GLY A O 1
ATOM 1606 N N . GLN A 1 207 ? 0.030 -24.047 8.632 1.00 26.88 207 GLN A N 1
ATOM 1607 C CA . GLN A 1 207 ? 1.404 -24.407 9.034 1.00 26.88 207 GLN A CA 1
ATOM 1608 C C . GLN A 1 207 ? 2.333 -23.232 9.371 1.00 26.88 207 GLN A C 1
ATOM 1610 O O . GLN A 1 207 ? 3.460 -23.466 9.788 1.00 26.88 207 GLN A O 1
ATOM 1615 N N . TYR A 1 208 ? 1.883 -21.982 9.236 1.00 29.80 208 TYR A N 1
ATOM 1616 C CA . TYR A 1 208 ? 2.687 -20.806 9.609 1.00 29.80 208 TYR A CA 1
ATOM 1617 C C . TYR A 1 208 ? 2.337 -20.218 10.988 1.00 29.80 208 TYR A C 1
ATOM 1619 O O . TYR A 1 208 ? 2.959 -19.243 11.402 1.00 29.80 208 TYR A O 1
ATOM 1627 N N . LEU A 1 209 ? 1.369 -20.801 11.707 1.00 29.58 209 LEU A N 1
ATOM 1628 C CA . LEU A 1 209 ? 0.967 -20.357 13.051 1.00 29.58 209 LEU A CA 1
ATOM 1629 C C . LEU A 1 209 ? 1.565 -21.204 14.192 1.00 29.58 209 LEU A C 1
ATOM 1631 O O . LEU A 1 209 ? 1.544 -20.754 15.334 1.00 29.58 209 LEU A O 1
ATOM 1635 N N . ASP A 1 210 ? 2.155 -22.367 13.898 1.00 26.42 210 ASP A N 1
ATOM 1636 C CA . ASP A 1 210 ? 2.614 -23.320 14.925 1.00 26.42 210 ASP A CA 1
ATOM 1637 C C .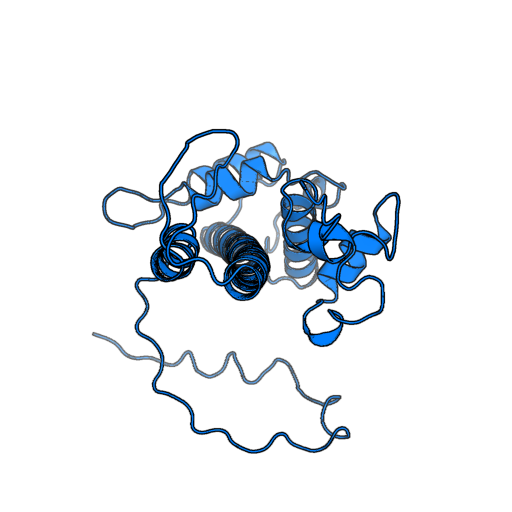 ASP A 1 210 ? 4.020 -23.037 15.498 1.00 26.42 210 ASP A C 1
ATOM 1639 O O . ASP A 1 210 ? 4.427 -23.682 16.462 1.00 26.42 210 ASP A O 1
ATOM 1643 N N . ASP A 1 211 ? 4.750 -22.038 14.987 1.00 28.75 211 ASP A N 1
ATOM 1644 C CA . ASP A 1 211 ? 6.093 -21.691 15.494 1.00 28.75 211 ASP A CA 1
ATOM 1645 C C . ASP A 1 211 ? 6.082 -20.682 16.669 1.00 28.75 211 ASP A C 1
ATOM 1647 O O . ASP A 1 211 ? 7.137 -20.275 17.159 1.00 28.75 211 ASP A O 1
ATOM 1651 N N . TRP A 1 212 ? 4.907 -20.312 17.197 1.00 31.33 212 TRP A N 1
ATOM 1652 C CA . TRP A 1 212 ? 4.779 -19.491 18.413 1.00 31.33 212 TRP A CA 1
ATOM 1653 C C . TRP A 1 212 ? 4.738 -20.349 19.684 1.00 31.33 212 TRP A C 1
ATOM 1655 O O . TRP A 1 212 ? 3.755 -20.375 20.428 1.00 31.33 212 TRP A O 1
ATOM 1665 N N . HIS A 1 213 ? 5.843 -21.030 19.980 1.00 30.64 213 HIS A N 1
ATOM 1666 C CA . HIS A 1 213 ? 6.066 -21.614 21.299 1.00 30.64 213 HIS A CA 1
ATOM 1667 C C . HIS A 1 213 ? 7.346 -21.082 21.941 1.00 30.64 213 HIS A C 1
ATOM 1669 O O . HIS A 1 213 ? 8.449 -21.396 21.516 1.00 30.64 213 HIS A O 1
ATOM 1675 N N . TYR A 1 214 ? 7.128 -20.296 23.004 1.00 31.16 214 TYR A N 1
ATOM 1676 C CA . TYR A 1 214 ? 7.947 -20.172 24.211 1.00 31.16 214 TYR A CA 1
ATOM 1677 C C . TYR A 1 214 ? 9.470 -20.131 24.024 1.00 31.16 214 TYR A C 1
ATOM 1679 O O . TYR A 1 214 ? 10.110 -21.166 23.860 1.00 31.16 214 TYR A O 1
ATOM 1687 N N . GLN A 1 215 ? 10.069 -18.971 24.302 1.00 26.33 215 GLN A N 1
ATOM 1688 C CA . GLN A 1 215 ? 11.245 -18.957 25.170 1.00 26.33 215 GLN A CA 1
ATOM 1689 C C . GLN A 1 215 ? 11.327 -17.656 25.973 1.00 26.33 215 GLN A C 1
ATOM 1691 O O . GLN A 1 215 ? 11.476 -16.564 25.433 1.00 26.33 215 GLN A O 1
ATOM 1696 N N . GLU A 1 216 ? 11.166 -17.831 27.284 1.00 32.12 216 GLU A N 1
ATOM 1697 C CA . GLU A 1 216 ? 11.520 -16.891 28.340 1.00 32.12 216 GLU A CA 1
ATOM 1698 C C . GLU A 1 216 ? 13.020 -16.555 28.277 1.00 32.12 216 GLU A C 1
ATOM 1700 O O . GLU A 1 216 ? 13.841 -17.457 28.082 1.00 32.12 216 GLU A O 1
ATOM 1705 N N . ILE A 1 217 ? 13.345 -15.272 28.482 1.00 32.78 217 ILE A N 1
ATOM 1706 C CA . ILE A 1 217 ? 14.303 -14.669 29.443 1.00 32.78 217 ILE A CA 1
ATOM 1707 C C . ILE A 1 217 ? 14.615 -13.242 28.979 1.00 32.78 217 ILE A C 1
ATOM 1709 O O . ILE A 1 217 ? 15.063 -13.069 27.824 1.00 32.78 217 ILE A O 1
#

pLDDT: mean 77.42, std 26.56, range [26.33, 98.44]

Sequence (217 aa):
MIINTEWGAYGDGGELEFIRTRFDVLVDEGTVNPGKQLYEKMISGMYMGELVRVMLVYLAEHGLLFENVSYGPLKASHSFPTKYVSEIEGDIEPDGTRTYDKTHQILEDIGIEDTADHDLQTVAYVCSLVSRRAAELCGAGIATLLNRMQKPSVTASDTVKRNRISPESALVQIRSMTKYSSFSSPPALTPTPLPPPAMWYDIHFGQYLDDWHYQEI

Foldseek 3Di:
DDDDPLCLFPCLVPPCVVPDDPLLQVLLVPDPHRSGSSLCCLAPQVNLQQSLLSVQVVCVVVCNAQNVWDPPLSPDGPLGGSVLLVQLQVQADPVGDHPLPSLQVSCVVSVTPPGDPVNSVVSSVSSLVSNLSNLVSVLVVVLVVCVVVPDQWDWDDDPPDTDTAGSVNSVVVSVVSNVPDPDDDDPDDDDDDDDDPPPPPPPDPPPVPPPPDDDDD

Organism: Toxocara canis (NCBI:txid6265)

Secondary structure (DSSP, 8-state):
------GGGTTTTSTTTTT--HHHHHHHHTSSSTTSSHHHHHHSTTTHHHHHHHHHHHHHHTTSSSTTS--GGGGSTTSS-HHHHHHHHT---TTS----HHHHHHHHHHT--S--HHHHHHHHHHHHHHHHHHHHHHHHHHHHHHHHHT-S-EEEEPSS-EEEE-HHHHHHHHHHHT-----PPPP----PPPPPGGGTT---TTTTSTT------

InterPro domains:
  IPR001312 Hexokinase [PS51748] (1-217)
  IPR001312 Hexokinase [PTHR19443] (1-151)
  IPR022673 Hexokinase, C-terminal [PF03727] (1-155)
  IPR043129 ATPase, nucleotide binding domain [SSF53067] (1-155)

Radius of gyration: 19.81 Å; chains: 1; bounding box: 48×48×57 Å